Protein AF-A0AAN7RII7-F1 (afdb_monomer)

Foldseek 3Di:
DDDDDPVVVVVVVVVVVVVVVVVVVVVVVVVVVVVVVVVVVVVVVVVVVVVVVVVVVVVVVVVVVVVVVVVVVVVVVVVVVVVVVVVVVVVVVVVVVVVVVVVVVVVVVVVVVVVVVVVVVVVVVVVVVVVVVVVVVVVVVVVVVVVVQVVQQDPPPRDRCVVVVVVVVVVPPVPDD

Solvent-accessible surface area (backbone atoms only — not comparable to full-atom values): 9758 Å² total; per-residue (Å²): 133,87,80,77,59,67,70,60,55,52,54,50,52,55,50,52,50,51,51,50,50,54,51,50,52,52,51,52,53,53,50,51,52,51,52,52,52,54,50,54,50,48,53,54,51,50,53,53,48,53,53,52,48,52,55,48,53,51,52,54,51,53,51,52,53,51,53,52,51,51,53,52,49,52,54,50,50,54,54,50,52,55,49,50,54,50,50,52,53,51,52,54,51,53,51,51,53,53,52,52,52,49,55,51,51,54,50,54,53,50,50,52,50,52,52,50,52,53,50,51,58,49,53,52,50,53,52,51,51,52,50,52,52,51,54,52,51,51,52,52,52,52,52,51,52,55,49,51,58,60,68,38,36,39,92,89,77,68,47,73,40,60,68,67,51,49,60,58,54,62,72,59,63,85,75,79,129

InterPro domains:
  IPR053327 Kinase-Interacting Protein [PTHR36001] (1-102)

Organism: Trapa natans (NCBI:txid22666)

Structure (mmCIF, N/CA/C/O backbone):
data_AF-A0AAN7RII7-F1
#
_entry.id   AF-A0AAN7RII7-F1
#
loop_
_atom_site.group_PDB
_atom_site.id
_atom_site.type_symbol
_atom_site.label_atom_id
_atom_site.label_alt_id
_atom_site.label_comp_id
_atom_site.label_asym_id
_atom_site.label_entity_id
_atom_site.label_seq_id
_atom_site.pdbx_PDB_ins_code
_atom_site.Cartn_x
_atom_site.Cartn_y
_atom_site.Cartn_z
_atom_site.occupancy
_atom_site.B_iso_or_equiv
_atom_site.auth_seq_id
_atom_site.auth_comp_id
_atom_site.auth_asym_id
_atom_site.auth_atom_id
_atom_site.pdbx_PDB_model_num
ATOM 1 N N . MET A 1 1 ? 49.912 27.445 -96.824 1.00 40.84 1 MET A N 1
ATOM 2 C CA . MET A 1 1 ? 49.299 26.389 -95.990 1.00 40.84 1 MET A CA 1
ATOM 3 C C . MET A 1 1 ? 50.431 25.559 -95.412 1.00 40.84 1 MET A C 1
ATOM 5 O O . MET A 1 1 ? 51.098 24.866 -96.166 1.00 40.84 1 MET A O 1
ATOM 9 N N . ALA A 1 2 ? 50.764 25.762 -94.137 1.00 47.59 2 ALA A N 1
ATOM 10 C CA . ALA A 1 2 ? 51.917 25.119 -93.513 1.00 47.59 2 ALA A CA 1
ATOM 11 C C . ALA A 1 2 ? 51.608 23.634 -93.270 1.00 47.59 2 ALA A C 1
ATOM 13 O O . ALA A 1 2 ? 50.777 23.305 -92.425 1.00 47.59 2 ALA A O 1
ATOM 14 N N . GLY A 1 3 ? 52.250 22.751 -94.037 1.00 55.81 3 GLY A N 1
ATOM 15 C CA . GLY A 1 3 ? 52.232 21.315 -93.780 1.00 55.81 3 GLY A CA 1
ATOM 16 C C . GLY A 1 3 ? 52.942 21.046 -92.459 1.00 55.81 3 GLY A C 1
ATOM 17 O O . GLY A 1 3 ? 54.137 21.307 -92.329 1.00 55.81 3 GLY A O 1
ATOM 18 N N . THR A 1 4 ? 52.201 20.599 -91.453 1.00 64.75 4 THR A N 1
ATOM 19 C CA . THR A 1 4 ? 52.790 20.165 -90.187 1.00 64.75 4 THR A CA 1
ATOM 20 C C . THR A 1 4 ? 53.531 18.849 -90.413 1.00 64.75 4 THR A C 1
ATOM 22 O O . THR A 1 4 ? 52.999 17.926 -91.019 1.00 64.75 4 THR A O 1
ATOM 25 N N . ASP A 1 5 ? 54.777 18.787 -89.945 1.00 83.62 5 ASP A N 1
ATOM 26 C CA . ASP A 1 5 ? 55.650 17.614 -90.033 1.00 83.62 5 ASP A CA 1
ATOM 27 C C . ASP A 1 5 ? 55.043 16.417 -89.258 1.00 83.62 5 ASP A C 1
ATOM 29 O O . ASP A 1 5 ? 54.875 16.517 -88.034 1.00 83.62 5 ASP A O 1
ATOM 33 N N . PRO A 1 6 ? 54.712 15.293 -89.926 1.00 84.75 6 PRO A N 1
ATOM 34 C CA . PRO A 1 6 ? 54.089 14.123 -89.299 1.00 84.75 6 PRO A CA 1
ATOM 35 C C . PRO A 1 6 ? 54.889 13.540 -88.126 1.00 84.75 6 PRO A C 1
ATOM 37 O O . PRO A 1 6 ? 54.302 13.033 -87.169 1.00 84.75 6 PRO A O 1
ATOM 40 N N . GLN A 1 7 ? 56.224 13.648 -88.148 1.00 87.88 7 GLN A N 1
ATOM 41 C CA . GLN A 1 7 ? 57.075 13.149 -87.062 1.00 87.88 7 GLN A CA 1
ATOM 42 C C . GLN A 1 7 ? 56.887 13.966 -85.776 1.00 87.88 7 GLN A C 1
ATOM 44 O O . GLN A 1 7 ? 56.836 13.405 -84.681 1.00 87.88 7 GLN A O 1
ATOM 49 N N . LYS A 1 8 ? 56.704 15.288 -85.892 1.00 88.50 8 LYS A N 1
ATOM 50 C CA . LYS A 1 8 ? 56.423 16.163 -84.742 1.00 88.50 8 LYS A CA 1
ATOM 51 C C . LYS A 1 8 ? 55.043 15.902 -84.150 1.00 88.50 8 LYS A C 1
ATOM 53 O O . LYS A 1 8 ? 54.910 15.904 -82.929 1.00 88.50 8 LYS A O 1
ATOM 58 N N . GLN A 1 9 ? 54.036 15.650 -84.988 1.00 89.31 9 GLN A N 1
ATOM 59 C CA . GLN A 1 9 ? 52.688 15.313 -84.518 1.00 89.31 9 GLN A CA 1
ATOM 60 C C . GLN A 1 9 ? 52.677 14.003 -83.715 1.00 89.31 9 GLN A C 1
ATOM 62 O O . GLN A 1 9 ? 52.089 13.952 -82.636 1.00 89.31 9 GLN A O 1
ATOM 67 N N . LEU A 1 10 ? 53.388 12.972 -84.188 1.00 91.69 10 LEU A N 1
ATOM 68 C CA . LEU A 1 10 ? 53.521 11.702 -83.470 1.00 91.69 10 LEU A CA 1
ATOM 69 C C . LEU A 1 10 ? 54.192 11.878 -82.096 1.00 91.69 10 LEU A C 1
ATOM 71 O O . LEU A 1 10 ? 53.733 11.311 -81.107 1.00 91.69 10 LEU A O 1
ATOM 75 N N . LEU A 1 11 ? 55.249 12.694 -82.010 1.00 92.50 11 LEU A N 1
ATOM 76 C CA . LEU A 1 11 ? 55.942 12.968 -80.745 1.00 92.50 11 LEU A CA 1
ATOM 77 C C . LEU A 1 11 ? 55.069 13.727 -79.732 1.00 92.50 11 LEU A C 1
ATOM 79 O O . LEU A 1 11 ? 55.163 13.455 -78.534 1.00 92.50 11 LEU A O 1
ATOM 83 N N . ILE A 1 12 ? 54.219 14.652 -80.192 1.00 94.25 12 ILE A N 1
ATOM 84 C CA . ILE A 1 12 ? 53.235 15.338 -79.337 1.00 94.25 12 ILE A CA 1
ATOM 85 C C . ILE A 1 12 ? 52.231 14.323 -78.788 1.00 94.25 12 ILE A C 1
ATOM 87 O O . ILE A 1 12 ? 52.052 14.252 -77.577 1.00 94.25 12 ILE A O 1
ATOM 91 N N . LEU A 1 13 ? 51.669 13.465 -79.644 1.00 94.88 13 LEU A N 1
ATOM 92 C CA . LEU A 1 13 ? 50.693 12.459 -79.224 1.00 94.88 13 LEU A CA 1
ATOM 93 C C . LEU A 1 13 ? 51.265 11.483 -78.182 1.00 94.88 13 LEU A C 1
ATOM 95 O O . LEU A 1 13 ? 50.592 11.156 -77.209 1.00 94.88 13 LEU A O 1
ATOM 99 N N . ILE A 1 14 ? 52.517 11.044 -78.351 1.00 95.38 14 ILE A N 1
ATOM 100 C CA . ILE A 1 14 ? 53.203 10.184 -77.371 1.00 95.38 14 ILE A CA 1
ATOM 101 C C . ILE A 1 14 ? 53.370 10.909 -76.029 1.00 95.38 14 ILE A C 1
ATOM 103 O O . ILE A 1 14 ? 53.161 10.306 -74.974 1.00 95.38 14 ILE A O 1
ATOM 107 N N . ARG A 1 15 ? 53.736 12.198 -76.052 1.00 96.00 15 ARG A N 1
ATOM 108 C CA . ARG A 1 15 ? 53.877 13.014 -74.839 1.00 96.00 15 ARG A CA 1
ATOM 109 C C . ARG A 1 15 ? 52.538 13.188 -74.128 1.00 96.00 15 ARG A C 1
ATOM 111 O O . ARG A 1 15 ? 52.484 12.980 -72.918 1.00 96.00 15 ARG A O 1
ATOM 118 N N . ASP A 1 16 ? 51.489 13.533 -74.863 1.00 96.62 16 ASP A N 1
ATOM 119 C CA . ASP A 1 16 ? 50.147 13.731 -74.315 1.00 96.62 16 ASP A CA 1
ATOM 120 C C . ASP A 1 16 ? 49.605 12.421 -73.734 1.00 96.62 16 ASP A C 1
ATOM 122 O O . ASP A 1 16 ? 49.102 12.400 -72.612 1.00 96.62 16 ASP A O 1
ATOM 126 N N . PHE A 1 17 ? 49.815 11.299 -74.430 1.00 96.94 17 PHE A N 1
ATOM 127 C CA . PHE A 1 17 ? 49.474 9.971 -73.924 1.00 96.94 17 PHE A CA 1
ATOM 128 C C . PHE A 1 17 ? 50.224 9.632 -72.627 1.00 96.94 17 PHE A C 1
ATOM 130 O O . PHE A 1 17 ? 49.623 9.136 -71.675 1.00 96.94 17 PHE A O 1
ATOM 137 N N . ALA A 1 18 ? 51.529 9.910 -72.553 1.00 96.44 18 ALA A N 1
ATOM 138 C CA . ALA A 1 18 ? 52.318 9.675 -71.345 1.00 96.44 18 ALA A CA 1
ATOM 139 C C . ALA A 1 18 ? 51.872 10.571 -70.172 1.00 96.44 18 ALA A C 1
ATOM 141 O O . ALA A 1 18 ? 51.806 10.102 -69.032 1.00 96.44 18 ALA A O 1
ATOM 142 N N . ALA A 1 19 ? 51.536 11.836 -70.447 1.00 96.50 19 ALA A N 1
ATOM 143 C CA . ALA A 1 19 ? 51.024 12.774 -69.453 1.00 96.50 19 ALA A CA 1
ATOM 144 C C . ALA A 1 19 ? 49.653 12.336 -68.914 1.00 96.50 19 ALA A C 1
ATOM 146 O O . ALA A 1 19 ? 49.474 12.262 -67.695 1.00 96.50 19 ALA A O 1
ATOM 147 N N . GLU A 1 20 ? 48.727 11.963 -69.800 1.00 97.38 20 GLU A N 1
ATOM 148 C CA . GLU A 1 20 ? 47.401 11.465 -69.424 1.00 97.38 20 GLU A CA 1
ATOM 149 C C . GLU A 1 20 ? 47.507 10.152 -68.641 1.00 97.38 20 GLU A C 1
ATOM 151 O O . GLU A 1 20 ? 46.871 9.997 -67.599 1.00 97.38 20 GLU A O 1
ATOM 156 N N . LYS A 1 21 ? 48.383 9.228 -69.061 1.00 97.44 21 LYS A N 1
ATOM 157 C CA . LYS A 1 21 ? 48.650 7.987 -68.320 1.00 97.44 21 LYS A CA 1
ATOM 158 C C . LYS A 1 21 ? 49.128 8.277 -66.895 1.00 97.44 21 LYS A C 1
ATOM 160 O O . LYS A 1 21 ? 48.564 7.743 -65.942 1.00 97.44 21 LYS A O 1
ATOM 165 N N . SER A 1 22 ? 50.116 9.159 -66.736 1.00 96.75 22 SER A N 1
ATOM 166 C CA . SER A 1 22 ? 50.634 9.553 -65.418 1.00 96.75 22 SER A CA 1
ATOM 167 C C . SER A 1 22 ? 49.567 10.241 -64.555 1.00 96.75 22 SER A C 1
ATOM 169 O O . SER A 1 22 ? 49.489 10.030 -63.341 1.00 96.75 22 SER A O 1
ATOM 171 N N . GLN A 1 23 ? 48.708 11.064 -65.158 1.00 97.62 23 GLN A N 1
ATOM 172 C CA . GLN A 1 23 ? 47.580 11.685 -64.467 1.00 97.62 23 GLN A CA 1
ATOM 173 C C . GLN A 1 23 ? 46.531 10.651 -64.031 1.00 97.62 23 GLN A C 1
ATOM 175 O O . GLN A 1 23 ? 46.052 10.711 -62.895 1.00 97.62 23 GLN A O 1
ATOM 180 N N . GLY A 1 24 ? 46.207 9.685 -64.891 1.00 97.94 24 GLY A N 1
ATOM 181 C CA . GLY A 1 24 ? 45.327 8.562 -64.580 1.00 97.94 24 GLY A CA 1
ATOM 182 C C . GLY A 1 24 ? 45.851 7.718 -63.419 1.00 97.94 24 GLY A C 1
ATOM 183 O O . GLY A 1 24 ? 45.113 7.454 -62.471 1.00 97.94 24 GLY A O 1
ATOM 184 N N . GLU A 1 25 ? 47.140 7.374 -63.430 1.00 97.88 25 GLU A N 1
ATOM 185 C CA . GLU A 1 25 ? 47.800 6.632 -62.347 1.00 97.88 25 GLU A CA 1
ATOM 186 C C . GLU A 1 25 ? 47.719 7.379 -61.008 1.00 97.88 25 GLU A C 1
ATOM 188 O O . GLU A 1 25 ? 47.346 6.786 -59.993 1.00 97.88 25 GLU A O 1
ATOM 193 N N . ARG A 1 26 ? 47.970 8.699 -61.003 1.00 97.69 26 ARG A N 1
ATOM 194 C CA . ARG A 1 26 ? 47.810 9.535 -59.800 1.00 97.69 26 ARG A CA 1
ATOM 195 C C . ARG A 1 26 ? 46.371 9.540 -59.287 1.00 97.69 26 ARG A C 1
ATOM 197 O O . ARG A 1 26 ? 46.158 9.356 -58.091 1.00 97.69 26 ARG A O 1
ATOM 204 N N . ARG A 1 27 ? 45.380 9.691 -60.173 1.00 98.19 27 ARG A N 1
ATOM 205 C CA . ARG A 1 27 ? 43.953 9.634 -59.801 1.00 98.19 27 ARG A CA 1
ATOM 206 C C . ARG A 1 27 ? 43.590 8.289 -59.173 1.00 98.19 27 ARG A C 1
ATOM 208 O O . ARG A 1 27 ? 42.926 8.265 -58.140 1.00 98.19 27 ARG A O 1
ATOM 215 N N . VAL A 1 28 ? 44.047 7.181 -59.759 1.00 98.25 28 VAL A N 1
ATOM 216 C CA . VAL A 1 28 ? 43.815 5.831 -59.224 1.00 98.25 28 VAL A CA 1
ATOM 217 C C . VAL A 1 28 ? 44.467 5.666 -57.851 1.00 98.25 28 VAL A C 1
ATOM 219 O O . VAL A 1 28 ? 43.827 5.137 -56.943 1.00 98.25 28 VAL A O 1
ATOM 222 N N . ALA A 1 29 ? 45.700 6.142 -57.665 1.00 98.12 29 ALA A N 1
ATOM 223 C CA . ALA A 1 29 ? 46.378 6.093 -56.370 1.00 98.12 29 ALA A CA 1
ATOM 224 C C . ALA A 1 29 ? 45.612 6.876 -55.287 1.00 98.12 29 ALA A C 1
ATOM 226 O O . ALA A 1 29 ? 45.390 6.354 -54.194 1.00 98.12 29 ALA A O 1
ATOM 227 N N . SER A 1 30 ? 45.135 8.086 -55.601 1.00 98.19 30 SER A N 1
ATOM 228 C CA . SER A 1 30 ? 44.319 8.887 -54.677 1.00 98.19 30 SER A CA 1
ATOM 229 C C . SER A 1 30 ? 42.985 8.217 -54.334 1.00 98.19 30 SER A C 1
ATOM 231 O O . SER A 1 30 ? 42.596 8.198 -53.168 1.00 98.19 30 SER A O 1
ATOM 233 N N . LEU A 1 31 ? 42.295 7.633 -55.319 1.00 98.25 31 LEU A N 1
ATOM 234 C CA . LEU A 1 31 ? 41.036 6.918 -55.088 1.00 98.25 31 LEU A CA 1
ATOM 235 C C . LEU A 1 31 ? 41.232 5.667 -54.227 1.00 98.25 31 LEU A C 1
ATOM 237 O O . LEU A 1 31 ? 40.424 5.420 -53.337 1.00 98.25 31 LEU A O 1
ATOM 241 N N . LYS A 1 32 ? 42.313 4.907 -54.441 1.00 98.31 32 LYS A N 1
ATOM 242 C CA . LYS A 1 32 ? 42.656 3.750 -53.600 1.00 98.31 32 LYS A CA 1
ATOM 243 C C . LYS A 1 32 ? 42.898 4.155 -52.149 1.00 98.31 32 LYS A C 1
ATOM 245 O O . LYS A 1 32 ? 42.380 3.497 -51.255 1.00 98.31 32 LYS A O 1
ATOM 250 N N . LYS A 1 33 ? 43.629 5.252 -51.919 1.00 98.44 33 LYS A N 1
ATOM 251 C CA . LYS A 1 33 ? 43.849 5.782 -50.567 1.00 98.44 33 LYS A CA 1
ATOM 252 C C . LYS A 1 33 ? 42.521 6.130 -49.888 1.00 98.44 33 LYS A C 1
ATOM 254 O O . LYS A 1 33 ? 42.260 5.653 -48.792 1.00 98.44 33 LYS A O 1
ATOM 259 N N . ARG A 1 34 ? 41.651 6.868 -50.584 1.00 98.44 34 ARG A N 1
ATOM 260 C CA . ARG A 1 34 ? 40.323 7.225 -50.067 1.00 98.44 34 ARG A CA 1
ATOM 261 C C . ARG A 1 34 ? 39.443 6.001 -49.800 1.00 98.44 34 ARG A C 1
ATOM 263 O O . ARG A 1 34 ? 38.685 5.991 -48.840 1.00 98.44 34 ARG A O 1
ATOM 270 N N . HIS A 1 35 ? 39.527 4.973 -50.642 1.00 98.25 35 HIS A N 1
ATOM 271 C CA . HIS A 1 35 ? 38.806 3.721 -50.424 1.00 98.25 35 HIS A CA 1
ATOM 272 C C . HIS A 1 35 ? 39.259 3.028 -49.129 1.00 98.25 35 HIS A C 1
ATOM 274 O O . HIS A 1 35 ? 38.429 2.478 -48.410 1.00 98.25 35 HIS A O 1
ATOM 280 N N . GLU A 1 36 ? 40.558 3.034 -48.830 1.00 98.44 36 GLU A N 1
ATOM 281 C CA . GLU A 1 36 ? 41.086 2.434 -47.600 1.00 98.44 36 GLU A CA 1
ATOM 282 C C . GLU A 1 36 ? 40.687 3.228 -46.349 1.00 98.44 36 GLU A C 1
ATOM 284 O O . GLU A 1 36 ? 40.287 2.639 -45.347 1.00 98.44 36 GLU A O 1
ATOM 289 N N . GLU A 1 37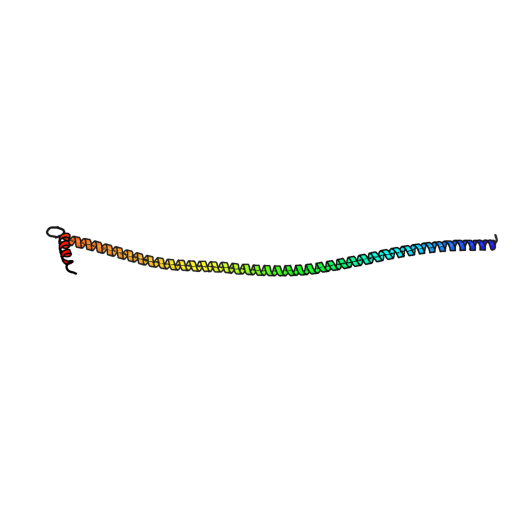 ? 40.719 4.561 -46.431 1.00 98.38 37 GLU A N 1
ATOM 290 C CA . GLU A 1 37 ? 40.243 5.454 -45.366 1.00 98.38 37 GLU A CA 1
ATOM 291 C C . GLU A 1 37 ? 38.764 5.194 -45.051 1.00 98.38 37 GLU A C 1
ATOM 293 O O . GLU A 1 37 ? 38.415 4.924 -43.905 1.00 98.38 37 GLU A O 1
ATOM 298 N N . LEU A 1 38 ? 37.906 5.163 -46.077 1.00 98.44 38 LEU A N 1
ATOM 299 C CA . LEU A 1 38 ? 36.476 4.884 -45.909 1.00 98.44 38 LEU A CA 1
ATOM 300 C C . LEU A 1 38 ? 36.208 3.482 -45.351 1.00 98.44 38 LEU A C 1
ATOM 302 O O . LEU A 1 38 ? 35.283 3.308 -44.562 1.00 98.44 38 LEU A O 1
ATOM 306 N N . ARG A 1 39 ? 37.002 2.478 -45.747 1.00 98.62 39 ARG A N 1
ATOM 307 C CA . ARG A 1 39 ? 36.902 1.124 -45.186 1.00 98.62 39 ARG A CA 1
ATOM 308 C C . ARG A 1 39 ? 37.236 1.127 -43.692 1.00 98.62 39 ARG A C 1
ATOM 310 O O . ARG A 1 39 ? 36.473 0.581 -42.906 1.00 98.62 39 ARG A O 1
ATOM 317 N N . SER A 1 40 ? 38.318 1.802 -43.311 1.00 98.38 40 SER A N 1
ATOM 318 C CA . SER A 1 40 ? 38.729 1.930 -41.908 1.00 98.38 40 SER A CA 1
ATOM 319 C C . SER A 1 40 ? 37.679 2.669 -41.070 1.00 98.38 40 SER A C 1
ATOM 321 O O . SER A 1 40 ? 37.364 2.255 -39.958 1.00 98.38 40 SER A O 1
ATOM 323 N N . GLU A 1 41 ? 37.098 3.748 -41.603 1.00 98.56 41 GLU A N 1
ATOM 324 C CA . GLU A 1 41 ? 36.003 4.469 -40.945 1.00 98.56 41 GLU A CA 1
ATOM 325 C C . GLU A 1 41 ? 34.766 3.581 -40.765 1.00 98.56 41 GLU A C 1
ATOM 327 O O . GLU A 1 41 ? 34.177 3.568 -39.683 1.00 98.56 41 GLU A O 1
ATOM 332 N N . LEU A 1 42 ? 34.395 2.808 -41.791 1.00 98.50 42 LEU A N 1
ATOM 333 C CA . LEU A 1 42 ? 33.273 1.872 -41.729 1.00 98.50 42 LEU A CA 1
ATOM 334 C C . LEU A 1 42 ? 33.468 0.823 -40.628 1.00 98.50 42 LEU A C 1
ATOM 336 O O . LEU A 1 42 ? 32.534 0.565 -39.871 1.00 98.50 42 LEU A O 1
ATOM 340 N N . ASP A 1 43 ? 34.670 0.261 -40.497 1.00 98.50 43 ASP A N 1
ATOM 341 C CA . ASP A 1 43 ? 34.981 -0.717 -39.449 1.00 98.50 43 ASP A CA 1
ATOM 342 C C . ASP A 1 43 ? 34.844 -0.103 -38.047 1.00 98.50 43 ASP A C 1
ATOM 344 O O . ASP A 1 43 ? 34.235 -0.702 -37.158 1.00 98.50 43 ASP A O 1
ATOM 348 N N . VAL A 1 44 ? 35.313 1.135 -37.856 1.00 98.50 44 VAL A N 1
ATOM 349 C CA . VAL A 1 44 ? 35.140 1.870 -36.590 1.00 98.50 44 VAL A CA 1
ATOM 350 C C . VAL A 1 44 ? 33.664 2.138 -36.292 1.00 98.50 44 VAL A C 1
ATOM 352 O O . VAL A 1 44 ? 33.226 1.985 -35.149 1.00 98.50 44 VAL A O 1
ATOM 355 N N . PHE A 1 45 ? 32.878 2.541 -37.294 1.00 98.50 45 PHE A N 1
ATOM 356 C CA . PHE A 1 45 ? 31.441 2.749 -37.117 1.00 98.50 45 PHE A CA 1
ATOM 357 C C . PHE A 1 45 ? 30.701 1.447 -36.795 1.00 98.50 45 PHE A C 1
ATOM 359 O O . PHE A 1 45 ? 29.803 1.468 -35.955 1.00 98.50 45 PHE A O 1
ATOM 366 N N . ASN A 1 46 ? 31.098 0.322 -37.393 1.00 98.56 46 ASN A N 1
ATOM 367 C CA . ASN A 1 46 ? 30.515 -0.987 -37.097 1.00 98.56 46 ASN A CA 1
ATOM 368 C C . ASN A 1 46 ? 30.763 -1.407 -35.644 1.00 98.56 46 ASN A C 1
ATOM 370 O O . ASN A 1 46 ? 29.825 -1.827 -34.974 1.00 98.56 46 ASN A O 1
ATOM 374 N N . VAL A 1 47 ? 31.985 -1.233 -35.127 1.00 98.62 47 VAL A N 1
ATOM 375 C CA . VAL A 1 47 ? 32.291 -1.530 -33.715 1.00 98.62 47 VAL A CA 1
ATOM 376 C C . VAL A 1 47 ? 31.413 -0.695 -32.780 1.00 98.62 47 VAL A C 1
ATOM 378 O O . VAL A 1 47 ? 30.744 -1.246 -31.909 1.00 98.62 47 VAL A O 1
ATOM 381 N N . LYS A 1 48 ? 31.325 0.620 -33.015 1.00 98.62 48 LYS A N 1
ATOM 382 C CA . LYS A 1 48 ? 30.476 1.515 -32.208 1.00 98.62 48 LYS A CA 1
ATOM 383 C C . LYS A 1 48 ? 28.995 1.149 -32.277 1.00 98.62 48 LYS A C 1
ATOM 385 O O . LYS A 1 48 ? 28.272 1.320 -31.298 1.00 98.62 48 LYS A O 1
ATOM 390 N N . LEU A 1 49 ? 28.526 0.682 -33.434 1.00 98.44 49 LEU A N 1
ATOM 391 C CA . LEU A 1 49 ? 27.146 0.242 -33.607 1.00 98.44 49 LEU A CA 1
ATOM 392 C C . LEU A 1 49 ? 26.849 -1.003 -32.764 1.00 98.44 49 LEU A C 1
ATOM 394 O O . LEU A 1 49 ? 25.804 -1.048 -32.118 1.00 98.44 49 LEU A O 1
ATOM 398 N N . GLU A 1 50 ? 27.743 -1.992 -32.753 1.00 98.56 50 GLU A N 1
ATOM 399 C CA . GLU A 1 50 ? 27.565 -3.196 -31.933 1.00 98.56 50 GLU A CA 1
ATOM 400 C C . GLU A 1 50 ? 27.655 -2.890 -30.431 1.00 98.56 50 GLU A C 1
ATOM 402 O O . GLU A 1 50 ? 26.822 -3.360 -29.659 1.00 98.56 50 GLU A O 1
ATOM 407 N N . GLU A 1 51 ? 28.568 -2.010 -30.011 1.00 98.69 51 GLU A N 1
ATOM 408 C CA . GLU A 1 51 ? 28.617 -1.518 -28.626 1.00 98.69 51 GLU A CA 1
ATOM 409 C C . GLU A 1 51 ? 27.301 -0.834 -28.221 1.00 98.69 51 GLU A C 1
ATOM 411 O O . GLU A 1 51 ? 26.732 -1.131 -27.169 1.00 98.69 51 GLU A O 1
ATOM 416 N N . ALA A 1 52 ? 26.766 0.043 -29.076 1.00 98.62 52 ALA A N 1
ATOM 417 C CA . ALA A 1 52 ? 25.501 0.724 -28.817 1.00 98.62 52 ALA A CA 1
ATOM 418 C C . ALA A 1 52 ? 24.310 -0.248 -28.750 1.00 98.62 52 ALA A C 1
ATOM 420 O O . ALA A 1 52 ? 23.415 -0.058 -27.922 1.00 98.62 52 ALA A O 1
ATOM 421 N N . LYS A 1 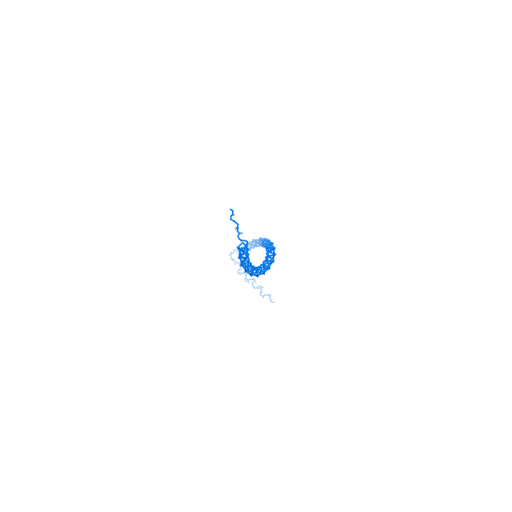53 ? 24.291 -1.297 -29.585 1.00 98.75 53 LYS A N 1
ATOM 422 C CA . LYS A 1 53 ? 23.261 -2.347 -29.534 1.00 98.75 53 LYS A CA 1
ATOM 423 C C . LYS A 1 53 ? 23.298 -3.099 -28.211 1.00 98.75 53 LYS A C 1
ATOM 425 O O . LYS A 1 53 ? 22.246 -3.240 -27.594 1.00 98.75 53 LYS A O 1
ATOM 430 N N . HIS A 1 54 ? 24.479 -3.510 -27.756 1.00 98.75 54 HIS A N 1
ATOM 431 C CA . HIS A 1 54 ? 24.619 -4.193 -26.473 1.00 98.75 54 HIS A CA 1
ATOM 432 C C . HIS A 1 54 ? 24.214 -3.304 -25.296 1.00 98.75 54 HIS A C 1
ATOM 434 O O . HIS A 1 54 ? 23.461 -3.742 -24.432 1.00 98.75 54 HIS A O 1
ATOM 440 N N . CYS A 1 55 ? 24.625 -2.032 -25.285 1.00 98.62 55 CYS A N 1
ATOM 441 C CA . CYS A 1 55 ? 24.177 -1.084 -24.262 1.00 98.62 55 CYS A CA 1
ATOM 442 C C . CYS A 1 55 ? 22.648 -0.931 -24.246 1.00 98.62 55 CYS A C 1
ATOM 444 O O . CYS A 1 55 ? 22.040 -0.926 -23.176 1.00 98.62 55 CYS A O 1
ATOM 446 N N . ARG A 1 56 ? 22.017 -0.837 -25.425 1.00 98.69 56 ARG A N 1
ATOM 447 C CA . ARG A 1 56 ? 20.554 -0.775 -25.546 1.00 98.69 56 ARG A CA 1
ATOM 448 C C . ARG A 1 56 ? 19.892 -2.045 -25.009 1.00 98.69 56 ARG A C 1
ATOM 450 O O . ARG A 1 56 ? 18.928 -1.939 -24.264 1.00 98.69 56 ARG A O 1
ATOM 457 N N . GLU A 1 57 ? 20.394 -3.223 -25.371 1.00 98.81 57 GLU A N 1
ATOM 458 C CA . GLU A 1 57 ? 19.855 -4.509 -24.907 1.00 98.81 57 GLU A CA 1
ATOM 459 C C . GLU A 1 57 ? 19.906 -4.636 -23.380 1.00 98.81 57 GLU A C 1
ATOM 461 O O . GLU A 1 57 ? 18.919 -5.050 -22.773 1.00 98.81 57 GLU A O 1
ATOM 466 N N . THR A 1 58 ? 21.010 -4.223 -22.753 1.00 98.69 58 THR A N 1
ATOM 467 C CA . THR A 1 58 ? 21.132 -4.186 -21.289 1.00 98.69 58 THR A CA 1
ATOM 468 C C . THR A 1 58 ? 20.101 -3.243 -20.670 1.00 98.69 58 THR A C 1
ATOM 470 O O . THR A 1 58 ? 19.357 -3.651 -19.781 1.00 98.69 58 THR A O 1
ATOM 473 N N . ALA A 1 59 ? 19.983 -2.014 -21.183 1.00 98.56 59 ALA A N 1
ATOM 474 C CA . ALA A 1 59 ? 19.009 -1.046 -20.679 1.00 98.56 59 ALA A CA 1
ATOM 475 C C . ALA A 1 59 ? 17.553 -1.529 -20.848 1.00 98.56 59 ALA A C 1
ATOM 477 O O . ALA A 1 59 ? 16.718 -1.323 -19.970 1.00 98.56 59 ALA A O 1
ATOM 478 N N . GLU A 1 60 ? 17.234 -2.210 -21.953 1.00 98.75 60 GLU A N 1
ATOM 479 C CA . GLU A 1 60 ? 15.914 -2.813 -22.176 1.00 98.75 60 GLU A CA 1
ATOM 480 C C . GLU A 1 60 ? 15.615 -3.954 -21.193 1.00 98.75 60 GLU A C 1
ATOM 482 O O . GLU A 1 60 ? 14.466 -4.129 -20.784 1.00 98.75 60 GLU A O 1
ATOM 487 N N . GLN A 1 61 ? 16.619 -4.749 -20.815 1.00 98.69 61 GLN A N 1
ATOM 488 C CA . GLN A 1 61 ? 16.459 -5.800 -19.806 1.00 98.69 61 GLN A CA 1
ATOM 489 C C . GLN A 1 61 ? 16.239 -5.213 -18.409 1.00 98.69 61 GLN A C 1
ATOM 491 O O . GLN A 1 61 ? 15.341 -5.667 -17.700 1.00 98.69 61 GLN A O 1
ATOM 496 N N . GLU A 1 62 ? 17.003 -4.185 -18.035 1.00 98.69 62 GLU A N 1
ATOM 497 C CA . GLU A 1 62 ? 16.826 -3.464 -16.770 1.00 98.69 62 GLU A CA 1
ATOM 498 C C . GLU A 1 62 ? 15.434 -2.830 -16.680 1.00 98.69 62 GLU A C 1
ATOM 500 O O . GLU A 1 62 ? 14.737 -3.017 -15.682 1.00 98.69 62 GLU A O 1
ATOM 505 N N . LEU A 1 63 ? 14.979 -2.170 -17.753 1.00 98.62 63 LEU A N 1
ATOM 506 C CA . LEU A 1 63 ? 13.644 -1.575 -17.819 1.00 98.62 63 LEU A CA 1
ATOM 507 C C . LEU A 1 63 ? 12.543 -2.620 -17.596 1.00 98.62 63 LEU A C 1
ATOM 509 O O . LEU A 1 63 ? 11.657 -2.402 -16.772 1.00 98.62 63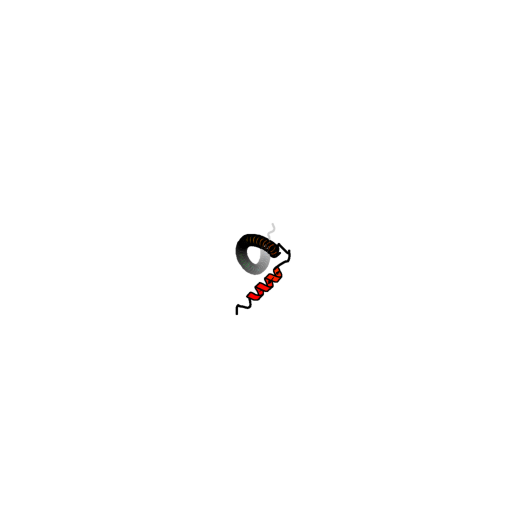 LEU A O 1
ATOM 513 N N . LYS A 1 64 ? 12.627 -3.779 -18.262 1.00 98.75 64 LYS A N 1
ATOM 514 C CA . LYS A 1 64 ? 11.677 -4.889 -18.056 1.00 98.75 64 LYS A CA 1
ATOM 515 C C . LYS A 1 64 ? 11.692 -5.396 -16.614 1.00 98.75 64 LYS A C 1
ATOM 517 O O . LYS A 1 64 ? 10.639 -5.730 -16.074 1.00 98.75 64 LYS A O 1
ATOM 522 N N . GLY A 1 65 ? 12.866 -5.445 -15.981 1.00 98.62 65 GLY A N 1
ATOM 523 C CA . GLY A 1 65 ? 12.995 -5.773 -14.561 1.00 98.62 65 GLY A CA 1
ATOM 524 C C . GLY A 1 65 ? 12.217 -4.794 -13.678 1.00 98.62 65 GLY A C 1
ATOM 525 O O . GLY A 1 65 ? 11.402 -5.218 -12.858 1.00 98.62 65 GLY A O 1
ATOM 526 N N . CYS A 1 66 ? 12.395 -3.491 -13.908 1.00 98.56 66 CYS A N 1
ATOM 527 C CA . CYS A 1 66 ? 11.661 -2.450 -13.191 1.00 98.56 66 CYS A CA 1
ATOM 528 C C . CYS A 1 66 ? 10.145 -2.510 -13.440 1.00 98.56 66 CYS A C 1
ATOM 530 O O . CYS A 1 66 ? 9.370 -2.323 -12.506 1.00 98.56 66 CYS A O 1
ATOM 532 N N . GLU A 1 67 ? 9.698 -2.792 -14.666 1.00 98.69 67 GLU A N 1
ATOM 533 C CA . GLU A 1 67 ? 8.271 -2.939 -14.991 1.00 98.69 67 GLU A CA 1
ATOM 534 C C . GLU A 1 67 ? 7.614 -4.082 -14.203 1.00 98.69 67 GLU A C 1
ATOM 536 O O . GLU A 1 67 ? 6.519 -3.917 -13.658 1.00 98.69 67 GLU A O 1
ATOM 541 N N . VAL A 1 68 ? 8.296 -5.226 -14.093 1.00 98.75 68 VAL A N 1
ATOM 542 C CA . VAL A 1 68 ? 7.820 -6.366 -13.296 1.00 98.75 68 VAL A CA 1
ATOM 543 C C . VAL A 1 68 ? 7.762 -6.007 -11.812 1.00 98.75 68 VAL A C 1
ATOM 545 O O . VAL A 1 68 ? 6.757 -6.287 -11.156 1.00 98.75 68 VAL A O 1
ATOM 548 N N . GLU A 1 69 ? 8.798 -5.357 -11.278 1.00 98.69 69 GLU A N 1
ATOM 549 C CA . GLU A 1 69 ? 8.820 -4.921 -9.879 1.00 98.69 69 GLU A CA 1
ATOM 550 C C . GLU A 1 69 ? 7.688 -3.925 -9.577 1.00 98.69 69 GLU A C 1
ATOM 552 O O . GLU A 1 69 ? 6.980 -4.068 -8.579 1.00 98.69 69 GLU A O 1
ATOM 557 N N . LEU A 1 70 ? 7.440 -2.967 -10.476 1.00 98.75 70 LEU A N 1
ATOM 558 C CA . LEU A 1 70 ? 6.324 -2.026 -10.365 1.00 98.75 70 LEU A CA 1
ATOM 559 C C . LEU A 1 70 ? 4.967 -2.742 -10.357 1.00 98.75 70 LEU A C 1
ATOM 561 O O . LEU A 1 70 ? 4.108 -2.398 -9.544 1.00 98.75 70 LEU A O 1
ATOM 565 N N . ALA A 1 71 ? 4.770 -3.754 -11.206 1.00 98.69 71 ALA A N 1
ATOM 566 C CA . ALA A 1 71 ? 3.531 -4.533 -11.237 1.00 98.69 71 ALA A CA 1
ATOM 567 C C . ALA A 1 71 ? 3.306 -5.335 -9.939 1.00 98.69 71 ALA A C 1
ATOM 569 O O . ALA A 1 71 ? 2.187 -5.382 -9.411 1.00 98.69 71 ALA A O 1
ATOM 570 N N . LEU A 1 72 ? 4.369 -5.933 -9.389 1.00 98.56 72 LEU A N 1
ATOM 571 C CA . LEU A 1 72 ? 4.329 -6.646 -8.108 1.00 98.56 72 LEU A CA 1
ATOM 572 C C . LEU A 1 72 ? 4.030 -5.699 -6.940 1.00 98.56 72 LEU A C 1
ATOM 574 O O . LEU A 1 72 ? 3.179 -6.001 -6.097 1.00 98.56 72 LEU A O 1
ATOM 578 N N . ASN A 1 73 ? 4.676 -4.534 -6.914 1.00 98.69 73 ASN A N 1
ATOM 579 C CA . ASN A 1 73 ? 4.426 -3.503 -5.911 1.00 98.69 73 ASN A CA 1
ATOM 580 C C . ASN A 1 73 ? 2.984 -2.991 -5.997 1.00 98.69 73 ASN A C 1
ATOM 582 O O . ASN A 1 73 ? 2.305 -2.922 -4.974 1.00 98.69 73 ASN A O 1
ATOM 586 N N . GLY A 1 74 ? 2.474 -2.730 -7.205 1.00 98.69 74 GLY A N 1
ATOM 587 C CA . GLY A 1 74 ? 1.077 -2.346 -7.424 1.00 98.69 74 GLY A CA 1
ATOM 588 C C . GLY A 1 74 ? 0.088 -3.385 -6.885 1.00 98.69 74 GLY A C 1
ATOM 589 O O . GLY A 1 74 ? -0.839 -3.039 -6.154 1.00 98.69 74 GLY A O 1
ATOM 590 N N . SER A 1 75 ? 0.333 -4.670 -7.157 1.00 98.50 75 SER A N 1
ATOM 591 C CA . SER A 1 75 ? -0.495 -5.773 -6.642 1.00 98.50 75 SER A CA 1
ATOM 592 C C . SER A 1 75 ? -0.437 -5.880 -5.110 1.00 98.50 75 SER A C 1
ATOM 594 O O . SER A 1 75 ? -1.442 -6.144 -4.448 1.00 98.50 75 SER A O 1
ATOM 596 N N . THR A 1 76 ? 0.741 -5.644 -4.527 1.00 98.75 76 THR A N 1
ATOM 597 C CA . THR A 1 76 ? 0.945 -5.656 -3.071 1.00 98.75 76 THR A CA 1
ATOM 598 C C . THR A 1 76 ? 0.189 -4.513 -2.398 1.00 98.75 76 THR A C 1
ATOM 600 O O . THR A 1 76 ? -0.490 -4.743 -1.398 1.00 98.75 76 THR A O 1
ATOM 603 N N . VAL A 1 77 ? 0.249 -3.304 -2.964 1.00 98.75 77 VAL A N 1
ATOM 604 C CA . VAL A 1 77 ? -0.503 -2.139 -2.475 1.00 98.75 77 VAL A CA 1
ATOM 605 C C . VAL A 1 77 ? -2.004 -2.424 -2.486 1.00 98.75 77 VAL A C 1
ATOM 607 O O . VAL A 1 77 ? -2.639 -2.283 -1.445 1.00 98.75 77 VAL A O 1
ATOM 610 N N . GLN A 1 78 ? -2.553 -2.937 -3.591 1.00 98.75 78 GLN A N 1
ATOM 611 C CA . GLN A 1 78 ? -3.979 -3.283 -3.683 1.00 98.75 78 GLN A CA 1
ATOM 612 C C . GLN A 1 78 ? -4.411 -4.310 -2.623 1.00 98.75 78 GLN A C 1
ATOM 614 O O . GLN A 1 78 ? -5.469 -4.181 -2.004 1.00 98.75 78 GLN A O 1
ATOM 619 N N . SER A 1 79 ? -3.579 -5.326 -2.371 1.00 98.75 79 SER A N 1
ATOM 620 C CA . SER A 1 79 ? -3.833 -6.323 -1.323 1.00 98.75 79 SER A CA 1
ATOM 621 C C . SER A 1 79 ? -3.833 -5.701 0.079 1.00 98.75 79 SER A C 1
ATOM 623 O O . SER A 1 79 ? -4.695 -6.009 0.909 1.00 98.75 79 SER A O 1
ATOM 625 N N . LEU A 1 80 ? -2.895 -4.789 0.352 1.00 98.75 80 LEU A N 1
ATOM 626 C CA . LEU A 1 80 ? -2.836 -4.068 1.623 1.00 98.75 80 LEU A CA 1
ATOM 627 C C . LEU A 1 80 ? -4.038 -3.139 1.811 1.00 98.75 80 LEU A C 1
ATOM 629 O O . LEU A 1 80 ? -4.619 -3.137 2.894 1.00 98.75 80 LEU A O 1
ATOM 633 N N . GLU A 1 81 ? -4.457 -2.416 0.776 1.00 98.81 81 GLU A N 1
ATOM 634 C CA . GLU A 1 81 ? -5.651 -1.564 0.809 1.00 98.81 81 GLU A CA 1
ATOM 635 C C . GLU A 1 81 ? -6.911 -2.377 1.136 1.00 98.81 81 GLU A C 1
ATOM 637 O O . GLU A 1 81 ? -7.646 -2.027 2.060 1.00 98.81 81 GLU A O 1
ATOM 642 N N . ALA A 1 82 ? -7.112 -3.525 0.479 1.00 98.69 82 ALA A N 1
ATOM 643 C CA . ALA A 1 82 ? -8.242 -4.413 0.762 1.00 98.69 82 ALA A CA 1
ATOM 644 C C . ALA A 1 82 ? -8.238 -4.937 2.213 1.00 98.69 82 ALA A C 1
ATOM 646 O O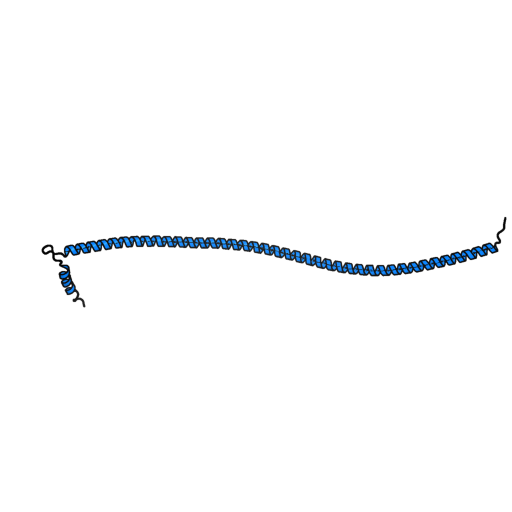 . ALA A 1 82 ? -9.284 -5.010 2.873 1.00 98.69 82 ALA A O 1
ATOM 647 N N . ARG A 1 83 ? -7.054 -5.273 2.745 1.00 98.75 83 ARG A N 1
ATOM 648 C CA . ARG A 1 83 ? -6.891 -5.681 4.150 1.00 98.75 83 ARG A CA 1
ATOM 649 C C . ARG A 1 83 ? -7.209 -4.540 5.111 1.00 98.75 83 ARG A C 1
ATOM 651 O O . ARG A 1 83 ? -7.892 -4.778 6.103 1.00 98.75 83 ARG A O 1
ATOM 658 N N . ILE A 1 84 ? -6.754 -3.322 4.818 1.00 98.75 84 ILE A N 1
ATOM 659 C CA . ILE A 1 84 ? -7.058 -2.130 5.621 1.00 98.75 84 ILE A CA 1
ATOM 660 C C . ILE A 1 84 ? -8.570 -1.899 5.662 1.00 98.75 84 ILE A C 1
ATOM 662 O O . ILE A 1 84 ? -9.118 -1.764 6.754 1.00 98.75 84 ILE A O 1
ATOM 666 N N . SER A 1 85 ? -9.260 -1.937 4.518 1.00 98.81 85 SER A N 1
ATOM 667 C CA . SER A 1 85 ? -10.720 -1.777 4.470 1.00 98.81 85 SER A CA 1
ATOM 668 C C . SER A 1 85 ? -11.453 -2.848 5.284 1.00 98.81 85 SER A C 1
ATOM 670 O O . SER A 1 85 ? -12.397 -2.541 6.013 1.00 98.81 85 SER A O 1
ATOM 672 N N . THR A 1 86 ? -10.990 -4.099 5.218 1.00 98.81 86 THR A N 1
ATOM 673 C CA . THR A 1 86 ? -11.560 -5.203 6.007 1.00 98.81 86 THR A CA 1
ATOM 674 C C . THR A 1 86 ? -11.390 -4.962 7.507 1.00 98.81 86 THR A C 1
ATOM 676 O O . THR A 1 86 ? -12.352 -5.065 8.266 1.00 98.81 86 THR A O 1
ATOM 679 N N . ILE A 1 87 ? -10.182 -4.592 7.941 1.00 98.75 87 ILE A N 1
ATOM 680 C CA . ILE A 1 87 ? -9.886 -4.307 9.350 1.00 98.75 87 ILE A CA 1
ATOM 681 C C . ILE A 1 87 ? -10.709 -3.114 9.845 1.00 98.75 87 ILE A C 1
ATOM 683 O O . ILE A 1 87 ? -11.257 -3.163 10.942 1.00 98.75 87 ILE A O 1
ATOM 687 N N . GLN A 1 88 ? -10.850 -2.059 9.041 1.00 98.81 88 GLN A N 1
ATOM 688 C CA . GLN A 1 88 ? -11.683 -0.905 9.388 1.00 98.81 88 GLN A CA 1
ATOM 689 C C . GLN A 1 88 ? -13.146 -1.305 9.605 1.00 98.81 88 GLN A C 1
ATOM 691 O O . GLN A 1 88 ? -13.744 -0.900 10.599 1.00 98.81 88 GLN A O 1
ATOM 696 N N . SER A 1 89 ? -13.702 -2.151 8.732 1.00 98.50 89 SER A N 1
ATOM 697 C CA . SER A 1 89 ? -15.062 -2.675 8.900 1.00 98.50 89 SER A CA 1
ATOM 698 C C . SER A 1 89 ? -15.211 -3.488 10.191 1.00 98.50 89 SER A C 1
ATOM 700 O O . SER A 1 89 ? -16.171 -3.281 10.933 1.00 98.50 89 SER A O 1
ATOM 702 N N . GLN A 1 90 ? -14.238 -4.346 10.508 1.00 98.69 90 GLN A N 1
ATOM 703 C CA . GLN A 1 90 ? -14.229 -5.125 11.751 1.00 98.69 90 GLN A CA 1
ATOM 704 C C . GLN A 1 90 ? -14.132 -4.237 12.997 1.00 98.69 90 GLN A C 1
ATOM 706 O O . GLN A 1 90 ? -14.848 -4.469 13.966 1.00 98.69 90 GLN A O 1
ATOM 711 N N . ILE A 1 91 ? -13.291 -3.197 12.972 1.00 98.69 91 ILE A N 1
ATOM 712 C CA . ILE A 1 91 ? -13.181 -2.222 14.067 1.00 98.69 91 ILE A CA 1
ATOM 713 C C . ILE A 1 91 ? -14.522 -1.518 14.295 1.00 98.69 91 ILE A C 1
ATOM 715 O O . ILE A 1 91 ? -14.941 -1.371 15.441 1.00 98.69 91 ILE A O 1
ATOM 719 N N . CYS A 1 92 ? -15.209 -1.101 13.228 1.00 98.56 92 CYS A N 1
ATOM 720 C CA . CYS A 1 92 ? -16.531 -0.485 13.337 1.00 98.56 92 CYS A CA 1
ATOM 721 C C . CYS A 1 92 ? -17.569 -1.439 13.943 1.00 98.56 92 CYS A C 1
ATOM 723 O O . CYS A 1 92 ? -18.325 -1.014 14.812 1.00 98.56 92 CYS A O 1
ATOM 725 N N . ALA A 1 93 ? -17.575 -2.709 13.526 1.00 98.62 93 ALA A N 1
ATOM 726 C CA . ALA A 1 93 ? -18.479 -3.719 14.074 1.00 98.62 93 ALA A CA 1
ATOM 727 C C . ALA A 1 93 ? -18.237 -3.936 15.576 1.00 98.62 93 ALA A C 1
ATOM 729 O O . ALA A 1 93 ? -19.143 -3.740 16.378 1.00 98.62 93 ALA A O 1
ATOM 730 N N . VAL A 1 94 ? -16.988 -4.204 15.972 1.00 98.62 94 VAL A N 1
ATOM 731 C CA . VAL A 1 94 ? -16.620 -4.403 17.386 1.00 98.62 94 VAL A CA 1
ATOM 732 C C . VAL A 1 94 ? -16.923 -3.164 18.229 1.00 98.62 94 VAL A C 1
ATOM 734 O O . VAL A 1 94 ? -17.334 -3.281 19.380 1.00 98.62 94 VAL A O 1
ATOM 737 N N . LYS A 1 95 ? -16.733 -1.960 17.677 1.00 98.69 95 LYS A N 1
ATOM 738 C CA . LYS A 1 95 ? -17.089 -0.721 18.373 1.00 98.69 95 LYS A CA 1
ATOM 739 C C . LYS A 1 95 ? -18.591 -0.653 18.665 1.00 98.69 95 LYS A C 1
ATOM 741 O O . LYS A 1 95 ? -18.946 -0.319 19.792 1.00 98.69 95 LYS A O 1
ATOM 746 N N . SER A 1 96 ? -19.433 -0.985 17.684 1.00 98.38 96 SER A N 1
ATOM 747 C CA . SER A 1 96 ? -20.888 -1.056 17.866 1.00 98.38 96 SER A CA 1
ATOM 748 C C . SER A 1 96 ? -21.254 -2.078 18.941 1.00 98.38 96 SER A C 1
ATOM 750 O O . SER A 1 96 ? -21.972 -1.742 19.874 1.00 98.38 96 SER A O 1
ATOM 752 N N . ASP A 1 97 ? -20.675 -3.281 18.880 1.00 98.69 97 ASP A N 1
ATOM 753 C CA . ASP A 1 97 ? -20.936 -4.339 19.864 1.00 98.69 97 ASP A CA 1
ATOM 754 C C . ASP A 1 97 ? -20.574 -3.894 21.293 1.00 98.69 97 ASP A C 1
ATOM 756 O O . ASP A 1 97 ? -21.298 -4.168 22.248 1.00 98.69 97 ASP A O 1
ATOM 760 N N . ILE A 1 98 ? -19.458 -3.173 21.463 1.00 98.62 98 ILE A N 1
ATOM 761 C CA . ILE A 1 98 ? -19.049 -2.620 22.764 1.00 98.62 98 ILE A CA 1
ATOM 762 C C . ILE A 1 98 ? -20.047 -1.569 23.264 1.00 98.62 98 ILE A C 1
ATOM 764 O O . ILE A 1 98 ? -20.317 -1.512 24.465 1.00 98.62 98 ILE A O 1
ATOM 768 N N . GLU A 1 99 ? -20.553 -0.706 22.384 1.00 98.62 99 GLU A N 1
ATOM 769 C CA . GLU A 1 99 ? -21.559 0.303 22.735 1.00 98.62 99 GLU A CA 1
ATOM 770 C C . GLU A 1 99 ? -22.876 -0.365 23.159 1.00 98.62 99 GLU A C 1
ATOM 772 O O . GLU A 1 99 ? -23.410 -0.030 24.218 1.00 98.62 99 GLU A O 1
ATOM 777 N N . ASP A 1 100 ? -23.326 -1.384 22.425 1.00 98.56 100 ASP A N 1
ATOM 778 C CA . ASP A 1 100 ? -24.532 -2.150 22.749 1.00 98.56 100 ASP A CA 1
ATOM 779 C C . ASP A 1 100 ? -24.404 -2.890 24.090 1.00 98.56 100 ASP A C 1
ATOM 781 O O . ASP A 1 100 ? -25.302 -2.824 24.935 1.00 98.56 100 ASP A O 1
ATOM 785 N N . LEU A 1 101 ? -23.264 -3.543 24.339 1.00 98.62 101 LEU A N 1
ATOM 786 C CA . LEU A 1 101 ? -22.998 -4.231 25.607 1.00 98.62 101 LEU A CA 1
ATOM 787 C C . LEU A 1 101 ? -22.969 -3.266 26.799 1.00 98.62 101 LEU A C 1
ATOM 789 O O . LEU A 1 101 ? -23.442 -3.615 27.882 1.00 98.62 101 LEU A O 1
ATOM 793 N N . LYS A 1 102 ? -22.442 -2.048 26.622 1.00 98.62 102 LYS A N 1
ATOM 794 C CA . LYS A 1 102 ? -22.467 -1.018 27.673 1.00 98.62 102 LYS A CA 1
ATOM 795 C C . LYS A 1 102 ? -23.893 -0.605 28.017 1.00 98.62 102 LYS A C 1
ATOM 797 O O . LYS A 1 102 ? -24.235 -0.573 29.195 1.00 98.62 102 LYS A O 1
ATOM 802 N N . LEU A 1 103 ? -24.727 -0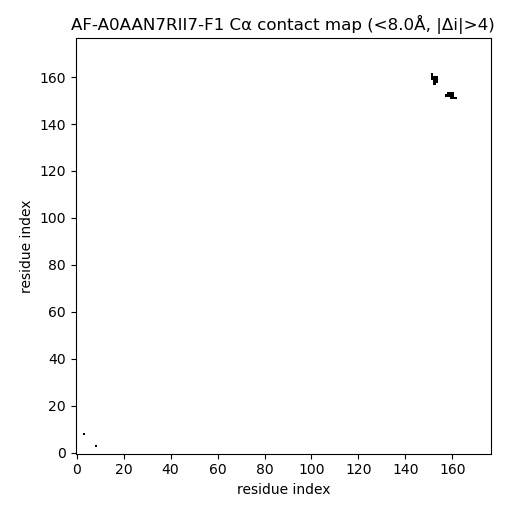.354 27.008 1.00 98.25 103 LEU A N 1
ATOM 803 C CA . LEU A 1 103 ? -26.135 -0.003 27.214 1.00 98.25 103 LEU A CA 1
ATOM 804 C C . LEU A 1 103 ? -26.908 -1.133 27.906 1.00 98.25 103 LEU A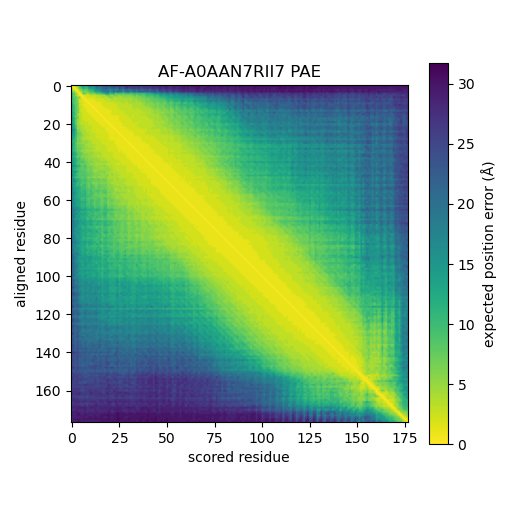 C 1
ATOM 806 O O . LEU A 1 103 ? -27.702 -0.881 28.813 1.00 98.25 103 LEU A O 1
ATOM 810 N N . GLN A 1 104 ? -26.649 -2.388 27.529 1.00 98.38 104 GLN A N 1
ATOM 811 C CA . GLN A 1 104 ? -27.234 -3.548 28.203 1.00 98.38 104 GLN A CA 1
ATOM 812 C C . GLN A 1 104 ? -26.819 -3.626 29.675 1.00 98.38 104 GLN A C 1
ATOM 814 O O . GLN A 1 104 ? -27.669 -3.845 30.539 1.00 98.38 104 GLN A O 1
ATOM 819 N N . GLN A 1 105 ? -25.535 -3.415 29.976 1.00 98.38 105 GLN A N 1
ATOM 820 C CA . GLN A 1 105 ? -25.036 -3.428 31.348 1.00 98.38 105 GLN A CA 1
ATOM 821 C C . GLN A 1 105 ? -25.685 -2.322 32.197 1.00 98.38 105 GLN A C 1
ATOM 823 O O . GLN A 1 105 ? -26.157 -2.599 33.300 1.00 98.38 105 GLN A O 1
ATOM 828 N N . GLU A 1 106 ? -25.782 -1.101 31.666 1.00 98.38 106 GLU A N 1
ATOM 829 C CA . GLU A 1 106 ? -26.460 0.019 32.332 1.00 98.38 106 GLU A CA 1
ATOM 830 C C . GLU A 1 106 ? -27.942 -0.285 32.605 1.00 98.38 106 GLU A C 1
ATOM 832 O O . GLU A 1 106 ? -28.439 -0.007 33.698 1.00 98.38 106 GLU A O 1
ATOM 837 N N . SER A 1 107 ? -28.641 -0.916 31.654 1.00 98.38 107 SER A N 1
ATOM 838 C CA . SER A 1 107 ? -30.034 -1.344 31.835 1.00 98.38 107 SER A CA 1
ATOM 839 C C . SER A 1 107 ? -30.179 -2.370 32.962 1.00 98.38 107 SER A C 1
ATOM 841 O O . SER A 1 107 ? -31.047 -2.222 33.823 1.00 98.38 107 SER A O 1
ATOM 843 N N . ILE A 1 108 ? -29.312 -3.389 32.997 1.00 98.44 108 ILE A N 1
ATOM 844 C CA . ILE A 1 108 ? -29.315 -4.421 34.046 1.00 98.44 108 ILE A CA 1
ATOM 845 C C . ILE A 1 108 ? -29.075 -3.794 35.424 1.00 98.44 108 ILE A C 1
ATOM 847 O O . ILE A 1 108 ? -29.732 -4.157 36.403 1.00 98.44 108 ILE A O 1
ATOM 851 N N . ASP A 1 109 ? -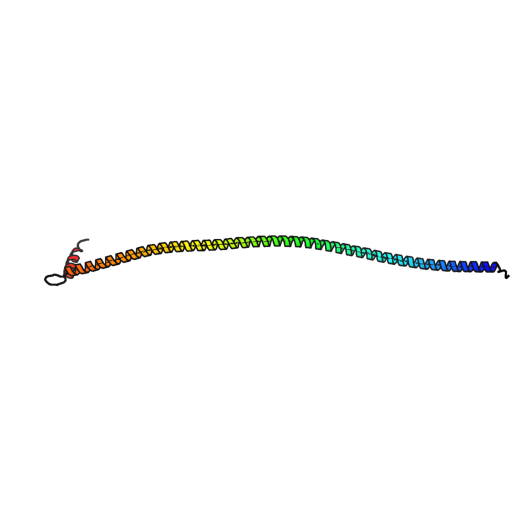28.132 -2.860 35.524 1.00 98.38 109 ASP A N 1
ATOM 852 C CA . ASP A 1 109 ? -27.808 -2.219 36.796 1.00 98.38 109 ASP A CA 1
ATOM 853 C C . ASP A 1 109 ? -28.937 -1.295 37.273 1.00 98.38 109 ASP A C 1
ATOM 855 O O . ASP A 1 109 ? -29.272 -1.294 38.464 1.00 98.38 109 ASP A O 1
ATOM 859 N N . LEU A 1 110 ? -29.609 -0.595 36.354 1.00 98.31 110 LEU A N 1
ATOM 860 C CA . LEU A 1 110 ? -30.804 0.186 36.668 1.00 98.31 110 LEU A CA 1
ATOM 861 C C . LEU A 1 110 ? -31.958 -0.706 37.151 1.00 98.31 110 LEU A C 1
ATOM 863 O O . LEU A 1 110 ? -32.603 -0.387 38.152 1.00 98.31 110 LEU A O 1
ATOM 867 N N . GLU A 1 111 ? -32.205 -1.839 36.492 1.00 98.38 111 GLU A N 1
ATOM 868 C CA . GLU A 1 111 ? -33.232 -2.803 36.904 1.00 98.38 111 GLU A CA 1
ATOM 869 C C . GLU A 1 111 ? -32.978 -3.346 38.315 1.00 98.38 111 GLU A C 1
ATOM 871 O O . GLU A 1 111 ? -33.893 -3.373 39.146 1.00 98.38 111 GLU A O 1
ATOM 876 N N . LYS A 1 112 ? -31.727 -3.714 38.624 1.00 98.31 112 LYS A N 1
ATOM 877 C CA . LYS A 1 112 ? -31.327 -4.134 39.977 1.00 98.31 112 LYS A CA 1
ATOM 878 C C . LYS A 1 112 ? -31.571 -3.031 41.001 1.00 98.31 112 LYS A C 1
ATOM 880 O O . LYS A 1 112 ? -32.105 -3.310 42.074 1.00 98.31 112 LYS A O 1
ATOM 885 N N . HIS A 1 113 ? -31.220 -1.787 40.677 1.00 98.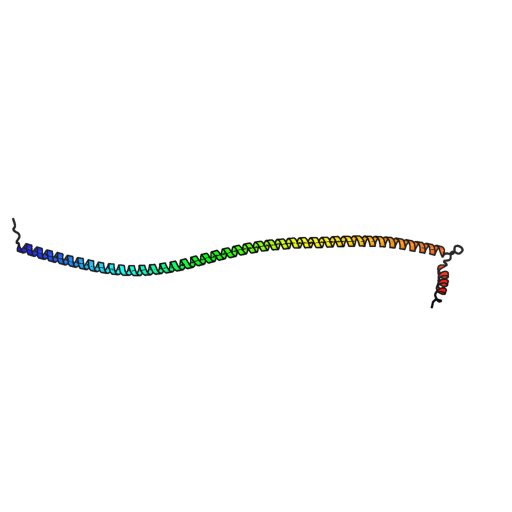12 113 HIS A N 1
ATOM 886 C CA . HIS A 1 113 ? -31.450 -0.650 41.565 1.00 98.12 113 HIS A CA 1
ATOM 887 C C . HIS A 1 113 ? -32.948 -0.426 41.827 1.00 98.12 113 HIS A C 1
ATOM 889 O O . HIS A 1 113 ? -33.355 -0.209 42.968 1.00 98.12 113 HIS A O 1
ATOM 895 N N . VAL A 1 114 ? -33.792 -0.545 40.797 1.00 98.38 114 VAL A N 1
ATOM 896 C CA . VAL A 1 114 ? -35.255 -0.455 40.936 1.00 98.38 114 VAL A CA 1
ATOM 897 C C . VAL A 1 114 ? -35.802 -1.574 41.826 1.00 98.38 114 VAL A C 1
ATOM 899 O O . VAL A 1 114 ? -36.654 -1.309 42.676 1.00 98.38 114 VAL A O 1
ATOM 902 N N . LEU A 1 115 ? -35.328 -2.812 41.662 1.00 98.44 115 LEU A N 1
ATOM 903 C CA . LEU A 1 115 ? -35.724 -3.935 42.520 1.00 98.44 115 LEU A CA 1
ATOM 904 C C . LEU A 1 115 ? -35.322 -3.699 43.978 1.00 98.44 115 LEU A C 1
ATOM 906 O O . LEU A 1 115 ? -36.160 -3.841 44.866 1.00 98.44 115 LEU A O 1
ATOM 910 N N . LEU A 1 116 ? -34.085 -3.264 44.219 1.00 98.44 116 LEU A N 1
ATOM 911 C CA . LEU A 1 116 ? -33.603 -2.946 45.560 1.00 98.44 116 LEU A CA 1
ATOM 912 C C . LEU A 1 116 ? -34.432 -1.828 46.208 1.00 98.44 116 LEU A C 1
ATOM 914 O O . LEU A 1 116 ? -34.865 -1.965 47.349 1.00 98.44 116 LEU A O 1
ATOM 918 N N . MET A 1 117 ? -34.723 -0.756 45.467 1.00 98.19 117 MET A N 1
ATOM 919 C CA . MET A 1 117 ? -35.557 0.350 45.945 1.00 98.19 117 MET A CA 1
ATOM 920 C C .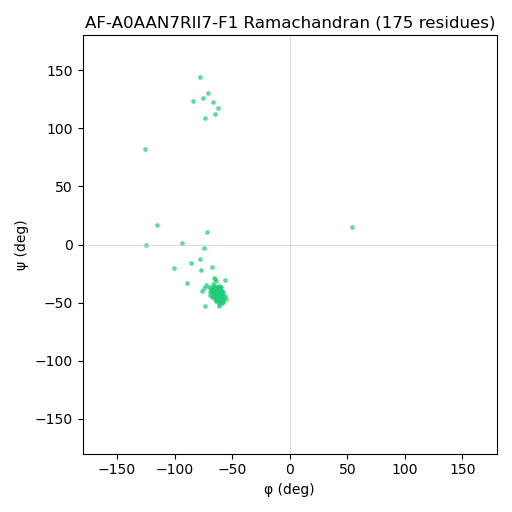 MET A 1 117 ? -36.968 -0.120 46.324 1.00 98.19 117 MET A C 1
ATOM 922 O O . MET A 1 117 ? -37.514 0.315 47.340 1.00 98.19 117 MET A O 1
ATOM 926 N N . LYS A 1 118 ? -37.565 -1.032 45.541 1.00 98.31 118 LYS A N 1
ATOM 927 C CA . LYS A 1 118 ? -38.872 -1.630 45.860 1.00 98.31 118 LYS A CA 1
ATOM 928 C C . LYS A 1 118 ? -38.825 -2.412 47.172 1.00 98.31 118 LYS A C 1
ATOM 930 O O . LYS A 1 118 ? -39.726 -2.237 47.992 1.00 98.31 118 LYS A O 1
ATOM 935 N N . THR A 1 119 ? -37.783 -3.217 47.381 1.00 98.50 119 THR A N 1
ATOM 936 C CA . THR A 1 119 ? -37.576 -3.967 48.628 1.00 98.50 119 THR A CA 1
ATOM 937 C C . THR A 1 119 ? -37.423 -3.025 49.817 1.00 98.50 119 THR A C 1
ATOM 939 O O . THR A 1 119 ? -38.203 -3.123 50.759 1.00 98.50 119 THR A O 1
ATOM 942 N N . ILE A 1 120 ? -36.528 -2.034 49.727 1.00 98.31 120 ILE A N 1
ATOM 943 C CA . ILE A 1 120 ? -36.315 -1.029 50.782 1.00 98.31 120 ILE A CA 1
ATOM 944 C C . ILE A 1 120 ? -37.623 -0.304 51.117 1.00 98.31 120 ILE A C 1
ATOM 946 O O . ILE A 1 120 ? -37.961 -0.128 52.285 1.00 98.31 120 ILE A O 1
ATOM 950 N N . THR A 1 121 ? -38.399 0.088 50.102 1.00 98.31 121 THR A N 1
ATOM 951 C CA . THR A 1 121 ? -39.691 0.768 50.294 1.00 98.31 121 THR A CA 1
ATOM 952 C C . THR A 1 121 ? -40.728 -0.131 50.977 1.00 98.31 121 THR A C 1
ATOM 954 O O . THR A 1 121 ? -41.627 0.371 51.651 1.00 98.31 121 THR A O 1
ATOM 957 N N . SER A 1 122 ? -40.660 -1.451 50.786 1.00 98.25 122 SER A N 1
ATOM 958 C CA . SER A 1 122 ? -41.509 -2.407 51.507 1.00 98.25 122 SER A CA 1
ATOM 959 C C . SER A 1 122 ? -41.072 -2.552 52.958 1.00 98.25 122 SER A C 1
ATOM 961 O O . SER A 1 122 ? -41.875 -2.303 53.848 1.00 98.25 122 SER A O 1
ATOM 963 N N . GLU A 1 123 ? -39.794 -2.843 53.195 1.00 98.38 123 GLU A N 1
ATOM 964 C CA . GLU A 1 123 ? -39.243 -3.013 54.545 1.00 98.38 123 GLU A CA 1
ATOM 965 C C . GLU A 1 123 ? -39.408 -1.746 55.394 1.00 98.38 123 GLU A C 1
ATOM 967 O O . GLU A 1 123 ? -39.728 -1.815 56.577 1.00 98.38 123 GLU A O 1
ATOM 972 N N . THR A 1 124 ? -39.273 -0.564 54.784 1.00 98.31 124 THR A N 1
ATOM 973 C CA . THR A 1 124 ? -39.509 0.720 55.460 1.00 98.31 124 THR A CA 1
ATOM 974 C C . THR A 1 124 ? -40.962 0.861 55.915 1.00 98.31 124 THR A C 1
ATOM 976 O O . THR A 1 124 ? -41.207 1.367 57.008 1.00 98.31 124 THR A O 1
ATOM 979 N N . ARG A 1 125 ? -41.934 0.404 55.110 1.00 98.00 125 ARG A N 1
ATOM 980 C CA . ARG A 1 125 ? -43.354 0.414 55.498 1.00 98.00 125 ARG A CA 1
ATOM 981 C C . ARG A 1 125 ? -43.613 -0.538 56.663 1.00 98.00 125 ARG A C 1
ATOM 983 O O . ARG A 1 125 ? -44.307 -0.156 57.601 1.00 98.00 125 ARG A O 1
ATOM 990 N N . ASP A 1 126 ? -43.012 -1.724 56.633 1.00 98.19 126 ASP A N 1
ATOM 991 C CA . ASP A 1 126 ? -43.150 -2.708 57.710 1.00 98.19 126 ASP A CA 1
ATOM 992 C C . ASP A 1 126 ? -42.543 -2.180 59.024 1.00 98.19 126 ASP A C 1
ATOM 994 O O . ASP A 1 126 ? -43.168 -2.260 60.081 1.00 98.19 126 ASP A O 1
ATOM 998 N N . LEU A 1 127 ? -41.367 -1.541 58.961 1.00 98.00 127 LEU A N 1
ATOM 999 C CA . LEU A 1 127 ? -40.735 -0.881 60.111 1.00 98.00 127 LEU A CA 1
ATOM 1000 C C . LEU A 1 127 ? -41.574 0.273 60.673 1.00 98.00 127 LEU A C 1
ATOM 1002 O O . LEU A 1 127 ? -41.654 0.437 61.892 1.00 98.00 127 LEU A O 1
ATOM 1006 N N . GLN A 1 128 ? -42.199 1.078 59.811 1.00 98.00 128 GLN A N 1
ATOM 1007 C CA . GLN A 1 128 ? -43.094 2.159 60.236 1.00 98.00 128 GLN A CA 1
ATOM 1008 C C . GLN A 1 128 ? -44.316 1.614 60.984 1.00 98.00 128 GLN A C 1
ATOM 1010 O O . GLN A 1 128 ? -44.686 2.162 62.022 1.00 98.00 128 GLN A O 1
ATOM 1015 N N . GLU A 1 129 ? -44.908 0.519 60.503 1.00 98.06 129 GLU A N 1
ATOM 1016 C CA . GLU A 1 129 ? -46.043 -0.124 61.171 1.00 98.06 129 GLU A CA 1
ATOM 1017 C C . GLU A 1 129 ? -45.640 -0.740 62.518 1.00 98.06 129 GLU A C 1
ATOM 1019 O O . GLU A 1 129 ? -46.320 -0.514 63.518 1.00 98.06 129 GLU A O 1
ATOM 1024 N N . LEU A 1 130 ? -44.501 -1.436 62.589 1.00 97.94 130 LEU A N 1
ATOM 1025 C CA . LEU A 1 130 ? -43.969 -1.955 63.856 1.00 97.94 130 LEU A CA 1
ATOM 1026 C C . LEU A 1 130 ? -43.687 -0.832 64.861 1.00 97.94 130 LEU A C 1
ATOM 1028 O O . LEU A 1 130 ? -44.009 -0.960 66.041 1.00 97.94 130 LEU A O 1
ATOM 1032 N N . THR A 1 131 ? -43.133 0.289 64.395 1.00 97.94 131 THR A N 1
ATOM 1033 C CA . THR A 1 131 ? -42.893 1.472 65.235 1.00 97.94 131 THR A CA 1
ATOM 1034 C C . THR A 1 131 ? -44.207 2.008 65.803 1.00 97.94 131 THR A C 1
ATOM 1036 O O . THR A 1 131 ? -44.302 2.251 67.005 1.00 97.94 131 THR A O 1
ATOM 1039 N N . ARG A 1 132 ? -45.250 2.122 64.968 1.00 97.94 132 ARG A N 1
ATOM 1040 C CA . ARG A 1 132 ? -46.592 2.553 65.388 1.00 97.94 132 ARG A CA 1
ATOM 1041 C C . ARG A 1 132 ? -47.173 1.627 66.460 1.00 97.94 132 ARG A C 1
ATOM 1043 O O . ARG A 1 132 ? -47.656 2.111 67.481 1.00 97.94 132 ARG A O 1
ATOM 1050 N N . GLN A 1 133 ? -47.098 0.313 66.244 1.00 97.75 133 GLN A N 1
ATOM 1051 C CA . GLN A 1 133 ? -47.570 -0.697 67.197 1.00 97.75 133 GLN A CA 1
ATOM 1052 C C . GLN A 1 133 ? -46.802 -0.637 68.523 1.00 97.75 133 GLN A C 1
ATOM 1054 O O . GLN A 1 133 ? -47.412 -0.717 69.587 1.00 97.75 133 GLN A O 1
ATOM 1059 N N . SER A 1 134 ? -45.480 -0.446 68.473 1.00 97.44 134 SER A N 1
ATOM 1060 C CA . SER A 1 134 ? -44.646 -0.301 69.670 1.00 97.44 134 SER A CA 1
ATOM 1061 C C . SER A 1 134 ? -45.035 0.925 70.497 1.00 97.44 134 SER A C 1
ATOM 1063 O O . SER A 1 134 ? -45.141 0.816 71.715 1.00 97.44 134 SER A O 1
ATOM 1065 N N . SER A 1 135 ? -45.281 2.076 69.862 1.00 97.44 135 SER A N 1
ATOM 1066 C CA . SER A 1 135 ? -45.731 3.283 70.569 1.00 97.44 135 SER A CA 1
ATOM 1067 C C . SER A 1 135 ? -47.115 3.110 71.203 1.00 97.44 135 SER A C 1
ATOM 1069 O O . SER A 1 135 ? -47.355 3.598 72.305 1.00 97.44 135 SER A O 1
ATOM 1071 N N . GLU A 1 136 ? -48.024 2.398 70.534 1.00 97.19 136 GLU A N 1
ATOM 1072 C CA . GLU A 1 136 ? -49.360 2.104 71.064 1.00 97.19 136 GLU A CA 1
ATOM 1073 C C . GLU A 1 136 ? -49.293 1.175 72.290 1.00 97.19 136 GLU A C 1
ATOM 1075 O O . GLU A 1 136 ? -49.931 1.445 73.308 1.00 97.19 136 GLU A O 1
ATOM 1080 N N . LEU A 1 137 ? -48.450 0.138 72.237 1.00 96.88 137 LEU A N 1
ATOM 1081 C CA . LEU A 1 137 ? -48.154 -0.738 73.376 1.00 96.88 137 LEU A CA 1
ATOM 1082 C C . LEU A 1 137 ? -47.528 0.024 74.550 1.00 96.88 137 LEU A C 1
ATOM 1084 O O . LEU A 1 137 ? -47.947 -0.155 75.691 1.00 96.88 137 LEU A O 1
ATOM 1088 N N . GLU A 1 138 ? -46.551 0.893 74.290 1.00 97.00 138 GLU A N 1
ATOM 1089 C CA . GLU A 1 138 ? -45.913 1.712 75.326 1.00 97.00 138 GLU A CA 1
ATOM 1090 C C . GLU A 1 138 ? -46.933 2.618 76.033 1.00 97.00 138 GLU A C 1
ATOM 1092 O O . GLU A 1 138 ? -46.954 2.704 77.263 1.00 97.00 138 GLU A O 1
ATOM 1097 N N . GLN A 1 139 ? -47.850 3.228 75.275 1.00 96.50 139 GLN A N 1
ATOM 1098 C CA . GLN A 1 139 ? -48.932 4.033 75.836 1.00 96.50 139 GLN A CA 1
ATOM 1099 C C . GLN A 1 139 ? -49.882 3.201 76.712 1.00 96.50 139 GLN A C 1
ATOM 1101 O O . GLN A 1 139 ? -50.259 3.652 77.795 1.00 96.50 139 GLN A O 1
ATOM 1106 N N . GLN A 1 140 ? -50.245 1.988 76.281 1.00 96.38 140 GLN A N 1
ATOM 1107 C CA . GLN A 1 140 ? -51.073 1.069 77.071 1.00 96.38 140 GLN A CA 1
ATOM 1108 C C . GLN A 1 140 ? -50.378 0.639 78.370 1.00 96.38 140 GLN A C 1
ATOM 1110 O O . GLN A 1 140 ? -51.004 0.643 79.430 1.00 96.38 140 GLN A O 1
ATOM 1115 N N . CYS A 1 141 ? -49.082 0.317 78.315 1.00 94.75 141 CYS A N 1
ATOM 1116 C CA . CYS A 1 141 ? -48.287 -0.007 79.498 1.00 94.75 141 CYS A CA 1
ATOM 1117 C C . CYS A 1 141 ? -48.271 1.155 80.497 1.00 94.75 141 CYS A C 1
ATOM 1119 O O . CYS A 1 141 ? -48.531 0.941 81.680 1.00 94.75 141 CYS A O 1
ATOM 1121 N N . ASN A 1 142 ? -48.037 2.385 80.029 1.00 94.81 142 ASN A N 1
ATOM 1122 C CA . ASN A 1 142 ? -48.045 3.572 80.886 1.00 94.81 142 ASN A CA 1
ATOM 1123 C C . ASN A 1 142 ? -49.417 3.793 81.546 1.00 94.81 142 ASN A C 1
ATOM 1125 O O . ASN A 1 142 ? -49.484 4.009 82.754 1.00 94.81 142 ASN A O 1
ATOM 1129 N N . GLN A 1 143 ? -50.514 3.649 80.795 1.00 95.38 143 GLN A N 1
ATOM 1130 C CA . GLN A 1 143 ? -51.873 3.734 81.350 1.00 95.38 143 GLN A CA 1
ATOM 1131 C C . GLN A 1 143 ? -52.125 2.674 82.430 1.00 95.38 143 GLN A C 1
ATOM 1133 O O . GLN A 1 143 ? -52.680 2.986 83.484 1.00 95.38 143 GLN A O 1
ATOM 1138 N N . LEU A 1 144 ? -51.697 1.429 82.198 1.00 93.94 144 LEU A N 1
ATOM 1139 C CA . LEU A 1 144 ? -51.862 0.345 83.164 1.00 93.94 144 LEU A CA 1
ATOM 1140 C C . LEU A 1 144 ? -51.049 0.594 84.441 1.00 93.94 144 LEU A C 1
ATOM 1142 O O . LEU A 1 144 ? -51.555 0.368 85.541 1.00 93.94 144 LEU A O 1
ATOM 1146 N N . VAL A 1 145 ? -49.814 1.089 84.309 1.00 92.06 145 VAL A N 1
ATOM 1147 C CA . VAL A 1 145 ? -48.973 1.492 85.447 1.00 92.06 145 VAL A CA 1
ATOM 1148 C C . VAL A 1 145 ? -49.661 2.591 86.262 1.00 92.06 145 VAL A C 1
ATOM 1150 O O . VAL A 1 145 ? -49.790 2.450 87.478 1.00 92.06 145 VAL A O 1
ATOM 1153 N N . GLU A 1 146 ? -50.177 3.638 85.613 1.00 91.62 146 GLU A N 1
ATOM 1154 C CA . GLU A 1 146 ? -50.918 4.719 86.281 1.00 91.62 146 GLU A CA 1
ATOM 1155 C C . GLU A 1 146 ? -52.202 4.227 86.976 1.00 91.62 146 GLU A C 1
ATOM 1157 O O . GLU A 1 146 ? -52.575 4.715 88.050 1.00 91.62 146 GLU A O 1
ATOM 1162 N N . GLU A 1 147 ? -52.920 3.269 86.382 1.00 92.44 147 GLU A N 1
ATOM 1163 C CA . GLU A 1 147 ? -54.093 2.646 87.003 1.00 92.44 147 GLU A CA 1
ATOM 1164 C C . GLU A 1 147 ? -53.735 1.796 88.224 1.00 92.44 147 GLU A C 1
ATOM 1166 O O . GLU A 1 147 ? -54.408 1.894 89.255 1.00 92.44 147 GLU A O 1
ATOM 1171 N N . LEU A 1 148 ? -52.691 0.970 88.124 1.00 88.56 148 LEU A N 1
ATOM 1172 C CA . LEU A 1 148 ? -52.205 0.151 89.233 1.00 88.56 148 LEU A CA 1
ATOM 1173 C C . LEU A 1 148 ? -51.737 1.027 90.394 1.00 88.56 148 LEU A C 1
ATOM 1175 O O . LEU A 1 148 ? -52.145 0.784 91.529 1.00 88.56 148 LEU A O 1
ATOM 1179 N N . GLN A 1 149 ? -50.979 2.088 90.109 1.00 86.56 149 GLN A N 1
ATOM 1180 C CA . GLN A 1 149 ? -50.535 3.053 91.113 1.00 86.56 149 GLN A CA 1
ATOM 1181 C C . GLN A 1 149 ? -51.715 3.769 91.791 1.00 86.56 149 GLN A C 1
ATOM 1183 O O . GLN A 1 149 ? -51.714 3.976 93.001 1.00 86.56 149 GLN A O 1
ATOM 1188 N N . ARG A 1 150 ? -52.778 4.113 91.050 1.00 86.38 150 ARG A N 1
ATOM 1189 C CA . ARG A 1 150 ? -54.005 4.649 91.667 1.00 86.38 150 ARG A CA 1
ATOM 1190 C C . ARG A 1 150 ? -54.685 3.641 92.592 1.00 86.38 150 ARG A C 1
ATOM 1192 O O . ARG A 1 150 ? -55.211 4.039 93.628 1.00 86.38 150 ARG A O 1
ATOM 1199 N N . LYS A 1 151 ? -54.703 2.357 92.225 1.00 86.44 151 LYS A N 1
ATOM 1200 C CA . LYS A 1 151 ? -55.338 1.287 93.015 1.00 86.44 151 LYS A CA 1
ATOM 1201 C C . LYS A 1 151 ? -54.510 0.850 94.227 1.00 86.44 151 LYS A C 1
ATOM 1203 O O . LYS A 1 151 ? -55.086 0.292 95.158 1.00 86.44 151 LYS A O 1
ATOM 1208 N N . SER A 1 152 ? -53.199 1.090 94.238 1.00 81.75 152 SER A N 1
ATOM 1209 C CA . SER A 1 152 ? -52.327 0.739 95.365 1.00 81.75 152 SER A CA 1
ATOM 1210 C C . SER A 1 152 ? -52.417 1.717 96.541 1.00 81.75 152 SER A C 1
ATOM 1212 O O . SER A 1 152 ? -51.982 1.382 97.642 1.00 81.75 152 SER A O 1
ATOM 1214 N N . ILE A 1 153 ? -53.034 2.886 96.357 1.00 82.69 153 ILE A N 1
ATOM 1215 C CA . ILE A 1 153 ? -53.279 3.857 97.427 1.00 82.69 153 ILE A CA 1
ATOM 1216 C C . ILE A 1 153 ? -54.564 3.486 98.180 1.00 82.69 153 ILE A C 1
ATOM 1218 O O . ILE A 1 153 ? -55.648 3.406 97.601 1.00 82.69 153 ILE A O 1
ATOM 1222 N N . CYS A 1 154 ? -54.472 3.291 99.500 1.00 80.31 154 CYS A N 1
ATOM 1223 C CA . CYS A 1 154 ? -55.636 2.968 100.326 1.00 80.31 154 CYS A CA 1
ATOM 1224 C C . CYS A 1 154 ? -56.625 4.152 100.386 1.00 80.31 154 CYS A C 1
ATOM 1226 O O . CYS A 1 154 ? -56.262 5.218 100.889 1.00 80.31 154 CYS A O 1
ATOM 1228 N N . PRO A 1 155 ? -57.899 3.991 99.989 1.00 79.06 155 PRO A N 1
ATOM 1229 C CA . PRO A 1 155 ? -58.852 5.103 99.942 1.00 79.06 155 PRO A CA 1
ATOM 1230 C C . PRO A 1 155 ? -59.221 5.669 101.325 1.00 79.06 155 PRO A C 1
ATOM 1232 O O . PRO A 1 155 ? -59.699 6.796 101.412 1.00 79.06 155 PRO A O 1
ATOM 1235 N N . GLN A 1 156 ? -58.995 4.917 102.409 1.00 79.12 156 GLN A N 1
ATOM 1236 C CA . GLN A 1 156 ? -59.308 5.353 103.777 1.00 79.12 156 GLN A CA 1
ATOM 1237 C C . GLN A 1 156 ? -58.165 6.103 104.473 1.00 79.12 156 GLN A C 1
ATOM 1239 O O . GLN A 1 156 ? -58.439 6.987 105.280 1.00 79.12 156 GLN A O 1
ATOM 1244 N N . CYS A 1 157 ? -56.900 5.761 104.201 1.00 85.94 157 CYS A N 1
ATOM 1245 C CA . CYS A 1 157 ? -55.747 6.352 104.899 1.00 85.94 157 CYS A CA 1
ATOM 1246 C C . CYS A 1 157 ? -54.703 6.996 103.974 1.00 85.94 157 CYS A C 1
ATOM 1248 O O . CYS A 1 157 ? -53.712 7.525 104.471 1.00 85.94 157 CYS A O 1
ATOM 1250 N N . GLN A 1 158 ? -54.925 6.950 102.656 1.00 78.62 158 GLN A N 1
ATOM 1251 C CA . GLN A 1 158 ? -54.083 7.502 101.584 1.00 78.62 158 GLN A CA 1
ATOM 1252 C C . GLN A 1 158 ? -52.613 7.058 101.583 1.00 78.62 158 GLN A C 1
ATOM 1254 O O . GLN A 1 158 ? -51.790 7.653 100.893 1.00 78.62 158 GLN A O 1
ATOM 1259 N N . LYS A 1 159 ? -52.262 6.003 102.324 1.00 81.12 159 LYS A N 1
ATOM 1260 C CA . LYS A 1 159 ? -50.925 5.412 102.253 1.00 81.12 159 LYS A CA 1
ATOM 1261 C C . LYS A 1 159 ? -50.798 4.536 101.012 1.00 81.12 159 LYS A C 1
ATOM 1263 O O . LYS A 1 159 ? -51.760 3.866 100.627 1.00 81.12 159 LYS A O 1
ATOM 1268 N N . ASP A 1 160 ? -49.610 4.559 100.422 1.00 81.50 160 ASP A N 1
ATOM 1269 C CA . ASP A 1 160 ? -49.231 3.653 99.347 1.00 81.50 160 ASP A CA 1
ATOM 1270 C C . ASP A 1 160 ? -48.948 2.264 99.929 1.00 81.50 160 ASP A C 1
ATOM 1272 O O . ASP A 1 160 ? -48.174 2.121 100.878 1.00 81.50 160 ASP A O 1
ATOM 1276 N N . ASN A 1 161 ? -49.615 1.247 99.390 1.00 79.25 161 ASN A N 1
ATOM 1277 C CA . ASN A 1 161 ? -49.484 -0.132 99.842 1.00 79.25 161 ASN A CA 1
ATOM 1278 C C . ASN A 1 161 ? -48.432 -0.924 99.046 1.00 79.25 161 ASN A C 1
ATOM 1280 O O . ASN A 1 161 ? -48.273 -2.117 99.304 1.00 79.25 161 ASN A O 1
ATOM 1284 N N . VAL A 1 162 ? -47.739 -0.308 98.079 1.00 78.00 162 VAL A N 1
ATOM 1285 C CA . VAL A 1 162 ? -46.774 -0.996 97.198 1.00 78.00 162 VAL A CA 1
ATOM 1286 C C . VAL A 1 162 ? -45.684 -1.730 97.986 1.00 78.00 162 VAL A C 1
ATOM 1288 O O . VAL A 1 162 ? -45.448 -2.908 97.720 1.00 78.00 162 VAL A O 1
ATOM 1291 N N . ASP A 1 163 ? -45.075 -1.097 98.991 1.00 72.62 163 ASP A N 1
ATOM 1292 C CA . ASP A 1 163 ? -43.996 -1.721 99.776 1.00 72.62 163 ASP A CA 1
ATOM 1293 C C . ASP A 1 163 ? -44.503 -2.900 100.621 1.00 72.62 163 ASP A C 1
ATOM 1295 O O . ASP A 1 163 ? -43.879 -3.957 100.663 1.00 72.62 163 ASP A O 1
ATOM 1299 N N . ALA A 1 164 ? -45.695 -2.773 101.214 1.00 71.38 164 ALA A N 1
ATOM 1300 C CA . ALA A 1 164 ? -46.303 -3.855 101.987 1.00 71.38 164 ALA A CA 1
ATOM 1301 C C . ALA A 1 164 ? -46.693 -5.060 101.110 1.00 71.38 164 ALA A C 1
ATOM 1303 O O . ALA A 1 164 ? -46.608 -6.201 101.556 1.00 71.38 164 ALA A O 1
ATOM 1304 N N . LEU A 1 165 ? -47.116 -4.825 99.862 1.00 70.69 165 LEU A N 1
ATOM 1305 C CA . LEU A 1 165 ? -47.421 -5.894 98.904 1.00 70.69 165 LEU A CA 1
ATOM 1306 C C . LEU A 1 165 ? -46.156 -6.581 98.378 1.00 70.69 165 LEU A C 1
ATOM 1308 O O . LEU A 1 165 ? -46.170 -7.792 98.158 1.00 70.69 165 LEU A O 1
ATOM 1312 N N . LYS A 1 166 ? -45.061 -5.834 98.206 1.00 76.00 166 LYS A N 1
ATOM 1313 C CA . LYS A 1 166 ? -43.764 -6.377 97.790 1.00 76.00 166 LYS A CA 1
ATOM 1314 C C . LYS A 1 166 ? -43.234 -7.403 98.792 1.00 76.00 166 LYS A C 1
ATOM 1316 O O . LYS A 1 166 ? -42.840 -8.494 98.382 1.00 76.00 166 LYS A O 1
ATOM 1321 N N . ASP A 1 167 ? -43.305 -7.089 100.083 1.00 71.88 167 ASP A N 1
ATOM 1322 C CA . ASP A 1 167 ? -42.843 -7.980 101.154 1.00 71.88 167 ASP A CA 1
ATOM 1323 C C . ASP A 1 167 ? -43.659 -9.288 101.223 1.00 71.88 167 ASP A C 1
ATOM 1325 O O . ASP A 1 167 ? -43.120 -10.348 101.548 1.00 71.88 167 ASP A O 1
ATOM 1329 N N . ILE A 1 168 ? -44.947 -9.245 100.858 1.00 70.69 168 ILE A N 1
ATOM 1330 C CA . ILE A 1 168 ? -45.839 -10.419 100.814 1.00 70.69 168 ILE A CA 1
ATOM 1331 C C . ILE A 1 168 ? -45.541 -11.321 99.608 1.00 70.69 168 ILE A C 1
ATOM 1333 O O . ILE A 1 168 ? -45.634 -12.541 99.708 1.00 70.69 168 ILE A O 1
ATOM 1337 N N . LEU A 1 169 ? -45.201 -10.742 98.455 1.00 66.62 169 LEU A N 1
ATOM 1338 C CA . LEU A 1 169 ? -44.918 -11.518 97.243 1.00 66.62 169 LEU A CA 1
ATOM 1339 C C . LEU A 1 169 ? -43.537 -12.183 97.296 1.00 66.62 169 LEU A C 1
ATOM 1341 O O . LEU A 1 169 ? -43.407 -13.344 96.920 1.00 66.62 169 LEU A O 1
ATOM 1345 N N . GLN A 1 170 ? -42.524 -11.488 97.822 1.00 61.94 170 GLN A N 1
ATOM 1346 C CA . GLN A 1 170 ? -41.167 -12.038 97.956 1.00 61.94 170 GLN A CA 1
ATOM 1347 C C . GLN A 1 170 ? -41.091 -13.204 98.947 1.00 61.94 170 GLN A C 1
ATOM 1349 O O . GLN A 1 170 ? -40.290 -14.115 98.769 1.00 61.94 170 GLN A O 1
ATOM 1354 N N . SER A 1 171 ? -41.970 -13.231 99.947 1.00 59.91 171 SER A N 1
ATOM 1355 C CA . SER A 1 171 ? -42.079 -14.355 100.883 1.00 59.91 171 SER A CA 1
ATOM 1356 C C . SER A 1 171 ? -42.760 -15.602 100.283 1.00 59.91 171 SER A C 1
ATOM 1358 O O . SER A 1 171 ? -42.820 -16.635 100.948 1.00 59.91 171 SER A O 1
ATOM 1360 N N . GLY A 1 172 ? -43.240 -15.543 99.032 1.00 57.16 172 GLY A N 1
ATOM 1361 C CA . GLY A 1 172 ? -43.825 -16.677 98.305 1.00 57.16 172 GLY A CA 1
ATOM 1362 C C . GLY A 1 172 ? -42.903 -17.374 97.290 1.00 57.16 172 GLY A C 1
ATOM 1363 O O . GLY A 1 172 ? -43.171 -18.524 96.948 1.00 57.16 172 GLY A O 1
ATOM 1364 N N . GLU A 1 173 ? -41.831 -16.728 96.811 1.00 53.56 173 GLU A N 1
ATOM 1365 C CA . GLU A 1 173 ? -40.931 -17.287 95.776 1.00 53.56 173 GLU A CA 1
ATOM 1366 C C . GLU A 1 173 ? -39.805 -18.185 96.331 1.00 53.56 173 GLU A C 1
ATOM 1368 O O . GLU A 1 173 ? -39.261 -18.995 95.588 1.00 53.56 173 GLU A O 1
ATOM 1373 N N . GLU A 1 174 ? -39.510 -18.157 97.637 1.00 53.66 174 GLU A N 1
ATOM 1374 C CA . GLU A 1 174 ? -38.543 -19.072 98.286 1.00 53.66 174 GLU A CA 1
ATOM 1375 C C . GLU A 1 174 ? -39.040 -20.538 98.422 1.00 53.66 174 GLU A C 1
ATOM 1377 O O . GLU A 1 174 ? -38.418 -21.341 99.114 1.00 53.66 174 GLU A O 1
ATOM 1382 N N . ILE A 1 175 ? -40.153 -20.923 97.777 1.00 57.12 175 ILE A N 1
ATOM 1383 C CA . ILE A 1 175 ? -40.791 -22.256 97.920 1.00 57.12 175 ILE A CA 1
ATOM 1384 C C . ILE A 1 175 ? -40.773 -23.077 96.610 1.00 57.12 175 ILE A C 1
ATOM 1386 O O . ILE A 1 175 ? -41.508 -24.053 96.481 1.00 57.12 175 ILE A O 1
ATOM 1390 N N . ILE A 1 176 ? -39.953 -22.726 95.615 1.00 52.66 176 ILE A N 1
ATOM 1391 C CA . ILE A 1 176 ? -39.763 -23.578 94.424 1.00 52.66 176 ILE A CA 1
ATOM 1392 C C . ILE A 1 176 ? -38.270 -23.861 94.225 1.00 52.66 176 ILE A C 1
ATOM 1394 O O . ILE A 1 176 ? -37.606 -23.205 93.427 1.00 52.66 176 ILE A O 1
ATOM 1398 N N . ASP A 1 177 ? -37.779 -24.849 94.974 1.00 45.06 177 ASP A N 1
ATOM 1399 C CA . ASP A 1 177 ? -36.574 -25.646 94.700 1.00 45.06 177 ASP A CA 1
ATOM 1400 C C . ASP A 1 177 ? -37.029 -27.104 94.483 1.00 45.06 177 ASP A C 1
ATOM 1402 O O . ASP A 1 177 ? -37.914 -27.559 95.254 1.00 45.06 177 ASP A O 1
#

Secondary structure (DSSP, 8-state):
-----HHHHHHHHHHHHHHHHHHHHHHHHHHHHHHHHHHHHHHHHHHHHHHHHHHHHHHHHHHHHHHHHHHHHHHHHHHHHHHHHHHHHHHHHHHHHHHHHHHHHHHHHHHHHHHHHHHHHHHHHHHHHHHHHHHHHHHHHHHHHHHHHHHHB-TTT--B-HHHHHHHHHHHHTT--

Mean predicted aligned error: 12.4 Å

Sequence (177 aa):
MAGTDPQKQLLILIRDFAAEKSQGERRVASLKKRHEELRSELDVFNVKLEEAKHCRETAEQELKGCEVELALNGSTVQSLEARISTIQSQICAVKSDIEDLKLQQESIDLEKHVLLMKTITSETRDLQELTRQSSELEQQCNQLVEELQRKSICPQCQKDNVDALKDILQSGEEIID

Radius of gyration: 71.84 Å; Cα contacts (8 Å, |Δi|>4): 11; chains: 1; bounding box: 116×52×201 Å

pLDDT: mean 92.24, std 12.46, range [40.84, 98.81]